Protein AF-0000000076515153 (afdb_homodimer)

Sequence (344 aa):
MYTDQCEAALNAQINVEYNVSYVYHAMYAYFDRDNVALKGLAKFFKESSMEERQHAEMMMEYQNKRGGRVQLQSMLMPFSEFDHSEKGDALYAMELALSLERLNNEKLLNLHSLANENNDVQFVDFLESEFLVGQVEDIKKISEYVAQLRRMGKGHGVWHFDQMLLNGGVAAMYTDQCEAALNAQINVEYNVSYVYHAMYAYFDRDNVALKGLAKFFKESSMEERQHAEMMMEYQNKRGGRVQLQSMLMPFSEFDHSEKGDALYAMELALSLERLNNEKLLNLHSLANENNDVQFVDFLESEFLVGQVEDIKKISEYVAQLRRMGKGHGVWHFDQMLLNGGVAA

Solvent-accessible surface area (backbone atoms only — not comparable to full-atom values): 17586 Å² total; per-residue (Å²): 118,69,52,71,67,54,46,52,49,50,33,50,50,32,42,50,29,41,46,51,15,52,39,24,43,34,49,14,53,43,26,51,16,68,91,61,59,32,57,12,53,14,51,50,24,43,52,49,13,53,50,27,39,48,52,20,50,54,48,46,53,51,38,16,73,52,67,47,78,71,57,67,62,59,39,75,54,50,73,55,76,52,80,35,92,87,65,28,39,68,45,46,49,40,47,52,49,42,52,50,48,52,52,50,48,52,51,50,50,51,50,40,49,53,25,53,76,67,69,33,64,67,59,35,49,48,44,49,73,71,41,52,58,58,48,55,53,50,48,50,53,40,49,50,51,39,53,49,38,65,71,47,41,69,65,67,38,46,54,53,52,23,51,36,44,56,73,60,48,76,80,122,118,69,51,71,65,55,45,52,50,50,32,53,49,32,45,50,28,41,47,51,15,51,40,24,42,33,49,14,55,43,26,50,16,67,89,62,58,33,57,12,53,14,50,50,24,42,52,50,13,52,50,28,40,50,52,21,50,53,48,46,53,50,37,15,74,51,66,49,78,72,56,66,61,59,38,75,54,50,72,57,76,53,80,35,92,88,64,27,38,67,44,46,49,41,46,51,50,41,51,50,47,52,52,50,48,52,51,51,50,51,49,38,50,54,26,54,77,66,68,33,63,67,57,33,50,48,44,47,72,71,40,52,58,57,48,54,54,50,48,49,52,42,48,49,49,39,54,50,39,65,70,48,41,68,64,68,37,46,53,53,52,23,51,38,45,57,72,58,50,76,81,123

Secondary structure (DSSP, 8-state):
---HHHHHHHHHHHHHHHHHHHHHHHHHHHHTSTTT--HHHHHHHHHHHHHHHHHHHHHHHHHHHTT-------BPPPP-----TTT-HHHHHHHHHHHHHHHHHHHHHHHHHHHHHTT-HHHHHHHIIIIIHHHHHHHHHHHHHHHHHHHH-STHHHHHHHHHHHTT----/---HHHHHHHHHHHHHHHHHHHHHHHHHHHHTSTTT--HHHHHHHHHHHHHHHHHHHHHHHHHHHTT-------BPPPP-----TTT-HHHHHHHHHHHHHHHHHHHHHHHHHHHHHTT-HHHHHHHIIIIIHHHHHHHHHHHHHHHHHHHH-STHHHHHHHHHHHTT----

Radius of gyration: 21.8 Å; Cα contacts (8 Å, |Δi|>4): 441; chains: 2; bounding box: 52×60×40 Å

Nearest PDB structures (foldseek):
  3a9q-assembly1_B  TM=9.943E-01  e=1.073E-19  Glycine max
  6j4j-assembly1_H  TM=9.956E-01  e=4.900E-19  Glycine max
  3a9q-assembly1_E  TM=9.923E-01  e=5.675E-19  Glycine max
  7xz4-assembly1_A  TM=9.934E-01  e=1.839E-18  Setaria italica
  3vnx-assembly1_A  TM=9.920E-01  e=9.265E-16  Ulva pertusa

InterPro domains:
  IPR001519 Ferritin [PTHR11431] (2-167)
  IPR008331 Ferritin/DPS domain [PF00210] (8-152)
  IPR009040 Ferritin-like diiron domain [PS50905] (1-153)
  IPR009078 Ferritin-like superfamily [SSF47240] (2-167)
  IPR012347 Ferritin-like [G3DSA:1.20.1260.10] (1-171)
  IPR014034 Ferritin, conserved site [PS00204] (120-140)

Structure (mmCIF, N/CA/C/O backbone):
data_AF-0000000076515153-model_v1
#
loop_
_entity.id
_entity.type
_entity.pdbx_description
1 polymer Ferritin
#
loop_
_atom_site.group_PDB
_atom_site.id
_atom_site.type_symbol
_atom_site.label_atom_id
_atom_site.label_alt_id
_atom_site.label_comp_id
_atom_site.label_asym_id
_atom_site.label_entity_id
_atom_site.label_seq_id
_atom_site.pdbx_PDB_ins_code
_atom_site.Cartn_x
_atom_site.Cartn_y
_atom_site.Cartn_z
_atom_site.occupancy
_atom_site.B_iso_or_equiv
_atom_site.auth_seq_id
_atom_site.auth_comp_id
_atom_site.auth_asym_id
_atom_site.auth_atom_id
_atom_site.pdbx_PDB_model_num
ATOM 1 N N . MET A 1 1 ? -12.891 20.641 15.664 1 64.69 1 MET A N 1
ATOM 2 C CA . MET A 1 1 ? -11.766 19.797 16.062 1 64.69 1 MET A CA 1
ATOM 3 C C . MET A 1 1 ? -12.234 18.422 16.5 1 64.69 1 MET A C 1
ATOM 5 O O . MET A 1 1 ? -13.391 18.25 16.875 1 64.69 1 MET A O 1
ATOM 9 N N . TYR A 1 2 ? -11.461 17.297 16 1 79.31 2 TYR A N 1
ATOM 10 C CA . TYR A 1 2 ? -11.781 15.938 16.438 1 79.31 2 TYR A CA 1
ATOM 11 C C . TYR A 1 2 ? -11.812 15.852 17.969 1 79.31 2 TYR A C 1
ATOM 13 O O . TYR A 1 2 ? -11.008 16.484 18.641 1 79.31 2 TYR A O 1
ATOM 21 N N . THR A 1 3 ? -12.93 15.289 18.469 1 87.62 3 THR A N 1
ATOM 22 C CA . THR A 1 3 ? -12.656 14.766 19.812 1 87.62 3 THR A CA 1
ATOM 23 C C . THR A 1 3 ? -11.531 13.727 19.766 1 87.62 3 THR A C 1
ATOM 25 O O . THR A 1 3 ? -11.289 13.117 18.719 1 87.62 3 THR A O 1
ATOM 28 N N . ASP A 1 4 ? -10.844 13.555 20.812 1 91.12 4 ASP A N 1
ATOM 29 C CA . ASP A 1 4 ? -9.766 12.57 20.891 1 91.12 4 ASP A CA 1
ATOM 30 C C . ASP A 1 4 ? -10.273 11.18 20.531 1 91.12 4 ASP A C 1
ATOM 32 O O . ASP A 1 4 ? -9.57 10.398 19.891 1 91.12 4 ASP A O 1
ATOM 36 N N . GLN A 1 5 ? -11.492 10.977 20.969 1 92.81 5 GLN A N 1
ATOM 37 C CA . GLN A 1 5 ? -12.086 9.664 20.719 1 92.81 5 GLN A CA 1
ATOM 38 C C . GLN A 1 5 ? -12.336 9.445 19.234 1 92.81 5 GLN A C 1
ATOM 40 O O . GLN A 1 5 ? -12.008 8.383 18.703 1 92.81 5 GLN A O 1
ATOM 45 N N . CYS A 1 6 ? -12.844 10.422 18.562 1 94.12 6 CYS A N 1
ATOM 46 C CA . CYS A 1 6 ? -13.141 10.32 17.141 1 94.12 6 CYS A CA 1
ATOM 47 C C . CYS A 1 6 ? -11.852 10.234 16.328 1 94.12 6 CYS A C 1
ATOM 49 O O . CYS A 1 6 ? -11.773 9.477 15.359 1 94.12 6 CYS A O 1
ATOM 51 N N . GLU A 1 7 ? -10.875 10.969 16.75 1 95 7 GLU A N 1
ATOM 52 C CA . GLU A 1 7 ? -9.602 10.938 16.047 1 95 7 GLU A CA 1
ATOM 53 C C . GLU A 1 7 ? -8.938 9.57 16.156 1 95 7 GLU A C 1
ATOM 55 O O . GLU A 1 7 ? -8.445 9.031 15.156 1 95 7 GLU A O 1
ATOM 60 N N . ALA A 1 8 ? -8.93 9.055 17.344 1 96.19 8 ALA A N 1
ATOM 61 C CA . ALA A 1 8 ? -8.344 7.738 17.562 1 96.19 8 ALA A CA 1
ATOM 62 C C . ALA A 1 8 ? -9.086 6.668 16.766 1 96.19 8 ALA A C 1
ATOM 64 O O . ALA A 1 8 ? -8.461 5.766 16.203 1 96.19 8 ALA A O 1
ATOM 65 N N . ALA A 1 9 ? -10.375 6.793 16.75 1 96.81 9 ALA A N 1
ATOM 66 C CA . ALA A 1 9 ? -11.195 5.824 16.016 1 96.81 9 ALA A CA 1
ATOM 67 C C . ALA A 1 9 ? -10.938 5.914 14.523 1 96.81 9 ALA A C 1
ATOM 69 O O . ALA A 1 9 ? -10.914 4.891 13.828 1 96.81 9 ALA A O 1
ATOM 70 N N . LEU A 1 10 ? -10.797 7.098 14.008 1 97.62 10 LEU A N 1
ATOM 71 C CA . LEU A 1 10 ? -10.492 7.27 12.594 1 97.62 10 LEU A CA 1
ATOM 72 C C . LEU A 1 10 ? -9.125 6.688 12.258 1 97.62 10 LEU A C 1
ATOM 74 O O . LEU A 1 10 ? -8.961 6.008 11.242 1 97.62 10 LEU A O 1
ATOM 78 N N . ASN A 1 11 ? -8.141 6.938 13.125 1 97.81 11 ASN A N 1
ATOM 79 C CA . ASN A 1 11 ? -6.828 6.34 12.922 1 97.81 11 ASN A CA 1
ATOM 80 C C . ASN A 1 11 ? -6.902 4.816 12.898 1 97.81 11 ASN A C 1
ATOM 82 O O . ASN A 1 11 ? -6.246 4.172 12.078 1 97.81 11 ASN A O 1
ATOM 86 N N . ALA A 1 12 ? -7.738 4.301 13.758 1 97.94 12 ALA A N 1
ATOM 87 C CA . ALA A 1 12 ? -7.926 2.854 13.773 1 97.94 12 ALA A CA 1
ATOM 88 C C . ALA A 1 12 ? -8.508 2.361 12.453 1 97.94 12 ALA A C 1
ATOM 90 O O . ALA A 1 12 ? -8.07 1.342 11.914 1 97.94 12 ALA A O 1
ATOM 91 N N . GLN A 1 13 ? -9.453 3.098 11.969 1 98.5 13 GLN A N 1
ATOM 92 C CA . GLN A 1 13 ? -10.086 2.709 10.711 1 98.5 13 GLN A CA 1
ATOM 93 C C . GLN A 1 13 ? -9.102 2.809 9.547 1 98.5 13 GLN A C 1
ATOM 95 O O . GLN A 1 13 ? -9.117 1.973 8.641 1 98.5 13 GLN A O 1
ATOM 100 N N . ILE A 1 14 ? -8.25 3.846 9.484 1 98.44 14 ILE A N 1
ATOM 101 C CA . ILE A 1 14 ? -7.207 3.984 8.477 1 98.44 14 ILE A CA 1
ATOM 102 C C . ILE A 1 14 ? -6.344 2.727 8.445 1 98.44 14 ILE A C 1
ATOM 104 O O . ILE A 1 14 ? -6.07 2.178 7.379 1 98.44 14 ILE A O 1
ATOM 108 N N . ASN A 1 15 ? -6.02 2.236 9.578 1 98.12 15 ASN A N 1
ATOM 109 C CA . ASN A 1 15 ? -5.148 1.071 9.68 1 98.12 15 ASN A CA 1
ATOM 110 C C . ASN A 1 15 ? -5.875 -0.209 9.273 1 98.12 15 ASN A C 1
ATOM 112 O O . ASN A 1 15 ? -5.27 -1.122 8.711 1 98.12 15 ASN A O 1
ATOM 116 N N . VAL A 1 16 ? -7.176 -0.273 9.516 1 97.88 16 VAL A N 1
ATOM 117 C CA . VAL A 1 16 ? -7.969 -1.406 9.047 1 97.88 16 VAL A CA 1
ATOM 118 C C . VAL A 1 16 ? -7.945 -1.462 7.523 1 97.88 16 VAL A C 1
ATOM 120 O O . VAL A 1 16 ? -7.684 -2.516 6.938 1 97.88 16 VAL A O 1
ATOM 123 N N . GLU A 1 17 ? -8.18 -0.326 6.887 1 98.19 17 GLU A N 1
ATOM 124 C CA . GLU A 1 17 ? -8.18 -0.268 5.43 1 98.19 17 GLU A CA 1
ATOM 125 C C . GLU A 1 17 ? -6.824 -0.676 4.855 1 98.19 17 GLU A C 1
ATOM 127 O O . GLU A 1 17 ? -6.762 -1.41 3.869 1 98.19 17 GLU A O 1
ATOM 132 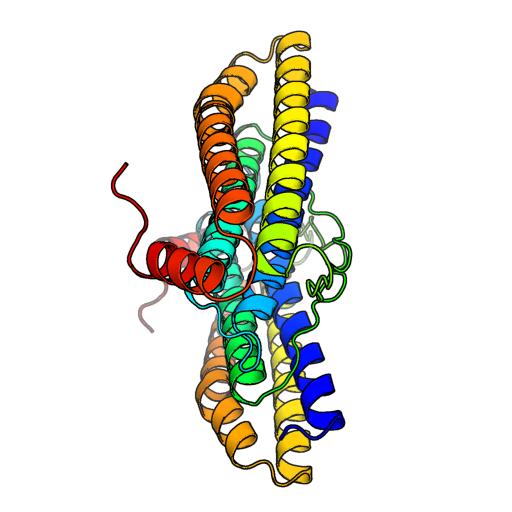N N . TYR A 1 18 ? -5.77 -0.226 5.473 1 98.06 18 TYR A N 1
ATOM 133 C CA . TYR A 1 18 ? -4.43 -0.558 5 1 98.06 18 TYR A CA 1
ATOM 134 C C . TYR A 1 18 ? -4.156 -2.049 5.148 1 98.06 18 TYR A C 1
ATOM 136 O O . TYR A 1 18 ? -3.562 -2.668 4.262 1 98.06 18 TYR A O 1
ATOM 144 N N . ASN A 1 19 ? -4.602 -2.545 6.219 1 97.5 19 ASN A N 1
ATOM 145 C CA . ASN A 1 19 ? -4.406 -3.973 6.449 1 97.5 19 ASN A CA 1
ATOM 146 C C . ASN A 1 19 ? -5.16 -4.812 5.422 1 97.5 19 ASN A C 1
ATOM 148 O O . ASN A 1 19 ? -4.625 -5.789 4.902 1 97.5 19 ASN A O 1
ATOM 152 N N . VAL A 1 20 ? -6.375 -4.41 5.195 1 97.69 20 VAL A N 1
ATOM 153 C CA . VAL A 1 20 ? -7.164 -5.133 4.207 1 97.69 20 VAL A CA 1
ATOM 154 C C . VAL A 1 20 ? -6.504 -5.023 2.834 1 97.69 20 VAL A C 1
ATOM 156 O O . VAL A 1 20 ? -6.43 -6.004 2.092 1 97.69 20 VAL A O 1
ATOM 159 N N . SER A 1 21 ? -5.988 -3.838 2.488 1 98.31 21 SER A N 1
ATOM 160 C CA . SER A 1 21 ? -5.242 -3.652 1.249 1 98.31 21 SER A CA 1
ATOM 161 C C . SER A 1 21 ? -4.07 -4.625 1.157 1 98.31 21 SER A C 1
ATOM 163 O O . SER A 1 21 ? -3.842 -5.234 0.109 1 98.31 21 SER A O 1
ATOM 165 N N . TYR A 1 22 ? -3.406 -4.777 2.215 1 98.31 22 TYR A N 1
ATOM 166 C CA . TYR A 1 22 ? -2.23 -5.641 2.295 1 98.31 22 TYR A CA 1
ATOM 167 C C . TYR A 1 22 ? -2.613 -7.102 2.113 1 98.31 22 TYR A C 1
ATOM 169 O O . TYR A 1 22 ? -1.972 -7.828 1.348 1 98.31 22 TYR A O 1
ATOM 177 N N . VAL A 1 23 ? -3.699 -7.523 2.723 1 98.19 23 VAL A N 1
ATOM 178 C CA . VAL A 1 23 ? -4.211 -8.883 2.615 1 98.19 23 VAL A CA 1
ATOM 179 C C . VAL A 1 23 ? -4.625 -9.172 1.174 1 98.19 23 VAL A C 1
ATOM 181 O O . VAL A 1 23 ? -4.309 -10.227 0.627 1 98.19 23 VAL A O 1
ATOM 184 N N . TYR A 1 24 ? -5.281 -8.227 0.56 1 98.5 24 TYR A N 1
ATOM 185 C CA . TYR A 1 24 ? -5.727 -8.406 -0.816 1 98.5 24 TYR A CA 1
ATOM 186 C C . TYR A 1 24 ? -4.539 -8.516 -1.765 1 98.5 24 TYR A C 1
ATOM 188 O O . TYR A 1 24 ? -4.598 -9.242 -2.76 1 98.5 24 TYR A O 1
ATOM 196 N N . HIS A 1 25 ? -3.457 -7.82 -1.426 1 98.62 25 HIS A N 1
ATOM 197 C CA . HIS A 1 25 ? -2.275 -7.922 -2.277 1 98.62 25 HIS A CA 1
ATOM 198 C C . HIS A 1 25 ? -1.626 -9.297 -2.158 1 98.62 25 HIS A C 1
ATOM 200 O O . HIS A 1 25 ? -1.095 -9.82 -3.137 1 98.62 25 HIS A O 1
ATOM 206 N N . ALA A 1 26 ? -1.752 -9.852 -0.983 1 98.38 26 ALA A N 1
ATOM 207 C CA . ALA A 1 26 ? -1.291 -11.227 -0.801 1 98.38 26 ALA A CA 1
ATOM 208 C C . ALA A 1 26 ? -2.139 -12.203 -1.613 1 98.38 26 ALA A C 1
ATOM 210 O O . ALA A 1 26 ? -1.609 -13.133 -2.23 1 98.38 26 ALA A O 1
ATOM 211 N N . MET A 1 27 ? -3.461 -12.008 -1.638 1 98.31 27 MET A N 1
ATOM 212 C CA . MET A 1 27 ? -4.355 -12.852 -2.422 1 98.31 27 MET A CA 1
ATOM 213 C C . MET A 1 27 ? -4.062 -12.719 -3.914 1 98.31 27 MET A C 1
ATOM 215 O O . MET A 1 27 ? -4.055 -13.719 -4.641 1 98.31 27 MET A O 1
ATOM 219 N N . TYR A 1 28 ? -3.822 -11.484 -4.328 1 98.62 28 TYR A N 1
ATOM 220 C CA . TYR A 1 28 ? -3.412 -11.258 -5.711 1 98.62 28 TYR A CA 1
ATOM 221 C C . TYR A 1 28 ? -2.193 -12.102 -6.066 1 98.62 28 TYR A C 1
ATOM 223 O O . TYR A 1 28 ? -2.193 -12.812 -7.074 1 98.62 28 TYR A O 1
ATOM 231 N N . ALA A 1 29 ? -1.171 -12.062 -5.207 1 98.38 29 ALA A N 1
ATOM 232 C CA . ALA A 1 29 ? 0.067 -12.797 -5.465 1 98.38 29 ALA A CA 1
ATOM 233 C C . ALA A 1 29 ? -0.191 -14.297 -5.555 1 98.38 29 ALA A C 1
ATOM 235 O O . ALA A 1 29 ? 0.384 -14.984 -6.406 1 98.38 29 ALA A O 1
ATOM 236 N N . TYR A 1 30 ? -1.074 -14.805 -4.773 1 98.25 30 TYR A N 1
ATOM 237 C CA . TYR A 1 30 ? -1.396 -16.234 -4.773 1 98.25 30 TYR A CA 1
ATOM 238 C C . TYR A 1 30 ? -2.033 -16.641 -6.094 1 98.25 30 TYR A C 1
ATOM 240 O O . TYR A 1 30 ? -1.591 -17.609 -6.727 1 98.25 30 TYR A O 1
ATOM 248 N N . PHE A 1 31 ? -3.033 -15.898 -6.531 1 98 31 PHE A N 1
ATOM 249 C CA . PHE A 1 31 ? -3.824 -16.312 -7.684 1 98 31 PHE A CA 1
ATOM 250 C C . PHE A 1 31 ? -3.061 -16.078 -8.977 1 98 31 PHE A C 1
ATOM 252 O O . PHE A 1 31 ? -3.393 -16.656 -10.016 1 98 31 PHE A O 1
ATOM 259 N N . ASP A 1 32 ? -2.062 -15.25 -8.898 1 97.75 32 ASP A N 1
ATOM 260 C CA . ASP A 1 32 ? -1.258 -14.953 -10.086 1 97.75 32 ASP A CA 1
ATOM 261 C C . ASP A 1 32 ? -0.162 -16 -10.273 1 97.75 32 ASP A C 1
ATOM 263 O O . ASP A 1 32 ? 0.559 -15.977 -11.273 1 97.75 32 ASP A O 1
ATOM 267 N N . ARG A 1 33 ? -0.044 -16.922 -9.391 1 96.12 33 ARG A N 1
ATOM 268 C CA . ARG A 1 33 ? 0.964 -17.969 -9.5 1 96.12 33 ARG A CA 1
ATOM 269 C C . ARG A 1 33 ? 0.784 -18.781 -10.781 1 96.12 33 ARG A C 1
ATOM 271 O O . ARG A 1 33 ? -0.335 -18.922 -11.281 1 96.12 33 ARG A O 1
ATOM 278 N N . ASP A 1 34 ? 1.909 -19.312 -11.156 1 92 34 ASP A N 1
ATOM 279 C CA . ASP A 1 34 ? 1.917 -20.109 -12.375 1 92 34 ASP A CA 1
ATOM 280 C C . ASP A 1 34 ? 1.107 -21.391 -12.195 1 92 34 ASP A C 1
ATOM 282 O O . ASP A 1 34 ? 0.428 -21.844 -13.125 1 92 34 ASP A O 1
ATOM 286 N N . ASN A 1 35 ? 1.071 -21.953 -10.992 1 92.69 35 ASN A N 1
ATOM 287 C CA . ASN A 1 35 ? 0.416 -23.25 -10.766 1 92.69 35 ASN A CA 1
ATOM 288 C C . ASN A 1 35 ? -1.038 -23.062 -10.336 1 92.69 35 ASN A C 1
ATOM 290 O O . ASN A 1 35 ? -1.775 -24.031 -10.195 1 92.69 35 ASN A O 1
ATOM 294 N N . VAL A 1 36 ? -1.443 -21.844 -10.008 1 93.88 36 VAL A N 1
ATOM 295 C CA . VAL A 1 36 ? -2.834 -21.516 -9.719 1 93.88 36 VAL A CA 1
ATOM 296 C C . VAL A 1 36 ? -3.496 -20.922 -10.961 1 93.88 36 VAL A C 1
ATOM 298 O O . VAL A 1 36 ? -4.547 -21.391 -11.398 1 93.88 36 VAL A O 1
ATOM 301 N N . ALA A 1 37 ? -2.945 -19.938 -11.539 1 94.12 37 ALA A N 1
ATOM 302 C CA . ALA A 1 37 ? -3.244 -19.391 -12.859 1 94.12 37 ALA A CA 1
ATOM 303 C C . ALA A 1 37 ? -4.715 -19 -12.969 1 94.12 37 ALA A C 1
ATOM 305 O O . ALA A 1 37 ? -5.387 -19.359 -13.938 1 94.12 37 ALA A O 1
ATOM 306 N N . LEU A 1 38 ? -5.234 -18.359 -11.961 1 95.62 38 LEU A N 1
ATOM 307 C CA . LEU A 1 38 ? -6.562 -17.75 -12.016 1 95.62 38 LEU A CA 1
ATOM 308 C C . LEU A 1 38 ? -6.469 -16.234 -12.117 1 95.62 38 LEU A C 1
ATOM 310 O O . LEU A 1 38 ? -6.68 -15.531 -11.133 1 95.62 38 LEU A O 1
ATOM 314 N N . LYS A 1 39 ? -6.246 -15.773 -13.359 1 96.75 39 LYS A N 1
ATOM 315 C CA . LYS A 1 39 ? -5.875 -14.391 -13.641 1 96.75 39 LYS A CA 1
ATOM 316 C C . LYS A 1 39 ? -7.039 -13.445 -13.352 1 96.75 39 LYS A C 1
ATOM 318 O O . LYS A 1 39 ? -6.828 -12.273 -13.023 1 96.75 39 LYS A O 1
ATOM 323 N N . GLY A 1 40 ? -8.242 -13.898 -13.531 1 97.44 40 GLY A N 1
ATOM 324 C CA . GLY A 1 40 ? -9.391 -13.086 -13.18 1 97.44 40 GLY A CA 1
ATOM 325 C C . GLY A 1 40 ? -9.461 -12.758 -11.703 1 97.44 40 GLY A C 1
ATOM 326 O O . GLY A 1 40 ? -9.711 -11.609 -11.32 1 97.44 40 GLY A O 1
ATOM 327 N N . LEU A 1 41 ? -9.258 -13.789 -10.898 1 97.88 41 LEU A N 1
ATOM 328 C CA . LEU A 1 41 ? -9.219 -13.578 -9.453 1 97.88 41 LEU A CA 1
ATOM 329 C C . LEU A 1 41 ? -8.031 -12.703 -9.062 1 97.88 41 LEU A C 1
ATOM 331 O O . LEU A 1 41 ? -8.156 -11.844 -8.188 1 97.88 41 LEU A O 1
ATOM 335 N N . ALA A 1 42 ? -6.875 -12.945 -9.68 1 98.19 42 ALA A N 1
ATOM 336 C CA . ALA A 1 42 ? -5.707 -12.102 -9.43 1 98.19 42 ALA A CA 1
ATOM 337 C C . ALA A 1 42 ? -6.02 -10.633 -9.719 1 98.19 42 ALA A C 1
ATOM 339 O O . ALA A 1 42 ? -5.734 -9.766 -8.891 1 98.19 42 ALA A O 1
ATOM 340 N N . LYS A 1 43 ? -6.602 -10.414 -10.82 1 98 43 LYS A 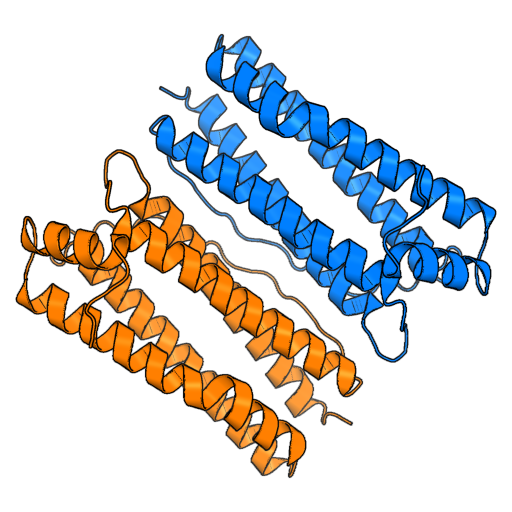N 1
ATOM 341 C CA . LYS A 1 43 ? -6.977 -9.055 -11.203 1 98 43 LYS A CA 1
ATOM 342 C C . LYS A 1 43 ? -7.941 -8.445 -10.195 1 98 43 LYS A C 1
ATOM 344 O O . LYS A 1 43 ? -7.773 -7.289 -9.789 1 98 43 LYS A O 1
ATOM 349 N N . PHE A 1 44 ? -8.945 -9.188 -9.812 1 97.88 44 PHE A N 1
ATOM 350 C CA . PHE A 1 44 ? -9.938 -8.727 -8.852 1 97.88 44 PHE A CA 1
ATOM 351 C C . PHE A 1 44 ? -9.281 -8.297 -7.551 1 97.88 44 PHE A C 1
ATOM 353 O O . PHE A 1 44 ? -9.562 -7.211 -7.039 1 97.88 44 PHE A O 1
ATOM 360 N N . PHE A 1 45 ? -8.391 -9.125 -7.027 1 98.44 45 PHE A N 1
ATOM 361 C CA . PHE A 1 45 ? -7.797 -8.836 -5.727 1 98.44 45 PHE A CA 1
ATOM 362 C C . PHE A 1 45 ? -6.762 -7.723 -5.84 1 98.44 45 PHE A C 1
ATOM 364 O O . PHE A 1 45 ? -6.586 -6.934 -4.906 1 98.44 45 PHE A O 1
ATOM 371 N N . LYS A 1 46 ? -6.078 -7.629 -6.953 1 98.44 46 LYS A N 1
ATOM 372 C CA . LYS A 1 46 ? -5.191 -6.492 -7.195 1 98.44 46 LYS A CA 1
ATOM 373 C C . LYS A 1 46 ? -5.961 -5.176 -7.148 1 98.44 46 LYS A C 1
ATOM 375 O O . LYS A 1 46 ? -5.559 -4.238 -6.461 1 98.44 46 LYS A O 1
ATOM 380 N N . GLU A 1 47 ? -7.078 -5.152 -7.844 1 97.94 47 GLU A N 1
ATOM 381 C CA . GLU A 1 47 ? -7.91 -3.957 -7.891 1 97.94 47 GLU A CA 1
ATOM 382 C C . GLU A 1 47 ? -8.523 -3.656 -6.523 1 97.94 47 GLU A C 1
ATOM 384 O O . GLU A 1 47 ? -8.617 -2.496 -6.121 1 97.94 47 GLU A O 1
ATOM 389 N N . SER A 1 48 ? -8.945 -4.703 -5.867 1 97.81 48 SER A N 1
ATOM 390 C CA . SER A 1 48 ? -9.5 -4.527 -4.531 1 97.81 48 SER A CA 1
ATOM 391 C C . SER A 1 48 ? -8.453 -3.969 -3.568 1 97.81 48 SER A C 1
ATOM 393 O O . SER A 1 48 ? -8.766 -3.123 -2.729 1 97.81 48 SER A O 1
ATOM 395 N N . SER A 1 49 ? -7.227 -4.465 -3.705 1 98.31 49 SER A N 1
ATOM 396 C CA . SER A 1 49 ? -6.125 -3.969 -2.881 1 98.31 49 SER A CA 1
ATOM 397 C C . SER A 1 49 ? -5.91 -2.475 -3.086 1 98.31 49 SER A C 1
ATOM 399 O O . SER A 1 49 ? -5.781 -1.721 -2.119 1 98.31 49 SER A O 1
ATOM 401 N N . MET A 1 50 ? -5.914 -2.057 -4.273 1 98.06 50 MET A N 1
ATOM 402 C CA . MET A 1 50 ? -5.734 -0.645 -4.602 1 98.06 50 MET A CA 1
ATOM 403 C C . MET A 1 50 ? -6.891 0.191 -4.062 1 98.06 50 MET A C 1
ATOM 405 O O . MET A 1 50 ? -6.68 1.288 -3.543 1 98.06 50 MET A O 1
ATOM 409 N N . GLU A 1 51 ? -8.07 -0.287 -4.1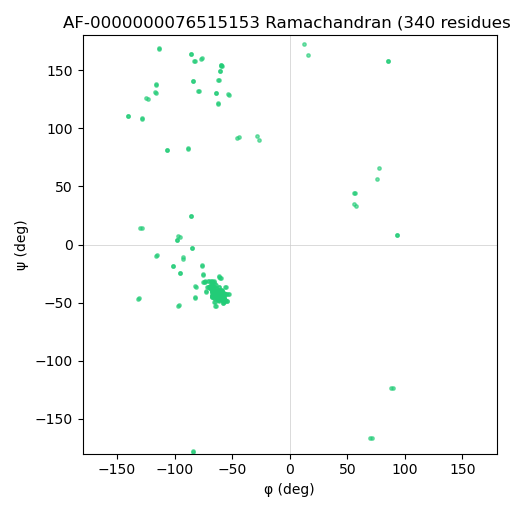72 1 97.44 51 GLU A N 1
ATOM 410 C CA . GLU A 1 51 ? -9.258 0.421 -3.689 1 97.44 51 GLU A CA 1
ATOM 411 C C . GLU A 1 51 ? -9.172 0.665 -2.186 1 97.44 51 GLU A C 1
ATOM 413 O O . GLU A 1 51 ? -9.438 1.774 -1.717 1 97.44 51 GLU A O 1
ATOM 418 N N . GLU A 1 52 ? -8.797 -0.384 -1.444 1 98.12 52 GLU A N 1
ATOM 419 C CA . GLU A 1 52 ? -8.719 -0.236 0.006 1 98.12 52 GLU A CA 1
ATOM 420 C C . GLU A 1 52 ? -7.609 0.736 0.4 1 98.12 52 GLU A C 1
ATOM 422 O O . GLU A 1 52 ? -7.738 1.471 1.382 1 98.12 52 GLU A O 1
ATOM 427 N N . ARG A 1 53 ? -6.516 0.72 -0.298 1 98.25 53 ARG A N 1
ATOM 428 C CA . ARG A 1 53 ? -5.469 1.702 -0.042 1 98.25 53 ARG A CA 1
ATOM 429 C C . ARG A 1 53 ? -5.977 3.119 -0.28 1 98.25 53 ARG A C 1
ATOM 431 O O . ARG A 1 53 ? -5.645 4.039 0.474 1 98.25 53 ARG A O 1
ATOM 438 N N . GLN A 1 54 ? -6.738 3.281 -1.326 1 97.94 54 GLN A N 1
ATOM 439 C CA . GLN A 1 54 ? -7.324 4.586 -1.611 1 97.94 54 GLN A CA 1
ATOM 440 C C . GLN A 1 54 ? -8.266 5.023 -0.492 1 97.94 54 GLN A C 1
ATOM 442 O O . GLN A 1 54 ? -8.328 6.207 -0.152 1 97.94 54 GLN A O 1
ATOM 447 N N . HIS A 1 55 ? -9.047 4.078 0.077 1 98.25 55 HIS A N 1
ATOM 448 C CA . HIS A 1 55 ? -9.898 4.395 1.22 1 98.25 55 HIS A CA 1
ATOM 449 C C . HIS A 1 55 ? -9.07 4.918 2.391 1 98.25 55 HIS A C 1
ATOM 451 O O . HIS A 1 55 ? -9.43 5.926 3.004 1 98.25 55 HIS A O 1
ATOM 457 N N . ALA A 1 56 ? -7.973 4.254 2.662 1 98.44 56 ALA A N 1
ATOM 458 C CA . ALA A 1 56 ? -7.074 4.699 3.725 1 98.44 56 ALA A CA 1
ATOM 459 C C . ALA A 1 56 ? -6.574 6.117 3.461 1 98.44 56 ALA A C 1
ATOM 461 O O . ALA A 1 56 ? -6.594 6.969 4.355 1 98.44 56 ALA A O 1
ATOM 462 N N . GLU A 1 57 ? -6.188 6.332 2.256 1 98.44 57 GLU A N 1
ATOM 463 C CA . GLU A 1 57 ? -5.633 7.629 1.882 1 98.44 57 GLU A CA 1
ATOM 464 C C . GLU A 1 57 ? -6.684 8.734 2.004 1 98.44 57 GLU A C 1
ATOM 466 O O . GLU A 1 57 ? -6.387 9.828 2.494 1 98.44 57 GLU A O 1
ATOM 471 N N . MET A 1 58 ? -7.883 8.453 1.572 1 98.12 58 MET A N 1
ATOM 472 C CA . MET A 1 58 ? -8.969 9.414 1.703 1 98.12 58 MET A CA 1
ATOM 473 C C . MET A 1 58 ? -9.203 9.773 3.166 1 98.12 58 MET A C 1
ATOM 475 O O . MET A 1 58 ? -9.438 10.945 3.494 1 98.12 58 MET A O 1
ATOM 479 N N . MET A 1 59 ? -9.133 8.828 4 1 98.31 59 MET A N 1
ATOM 480 C CA . MET A 1 59 ? -9.32 9.07 5.43 1 98.31 59 MET A CA 1
ATOM 481 C C . MET A 1 59 ? -8.156 9.867 6.008 1 98.31 59 MET A C 1
ATOM 483 O O . MET A 1 59 ? -8.359 10.719 6.875 1 98.31 59 MET A O 1
ATOM 487 N N . MET A 1 60 ? -6.961 9.586 5.492 1 98.12 60 MET A N 1
ATOM 488 C CA . MET A 1 60 ? -5.797 10.359 5.914 1 98.12 60 MET A CA 1
ATOM 489 C C . MET A 1 60 ? -5.965 11.836 5.562 1 98.12 60 MET A C 1
ATOM 491 O O . MET A 1 60 ? -5.719 12.711 6.395 1 98.12 60 MET A O 1
ATOM 495 N N . GLU A 1 61 ? -6.406 12.023 4.359 1 97.56 61 GLU A N 1
ATOM 496 C CA . GLU A 1 61 ? -6.609 13.391 3.896 1 97.56 61 GLU A CA 1
ATOM 497 C C . GLU A 1 61 ? -7.68 14.102 4.727 1 97.56 61 GLU A C 1
ATOM 499 O O . GLU A 1 61 ? -7.516 15.266 5.09 1 97.56 61 GLU A O 1
ATOM 504 N N . TYR A 1 62 ? -8.773 13.422 5.051 1 97.25 62 TYR A N 1
ATOM 505 C CA . TYR A 1 62 ? -9.852 13.992 5.848 1 97.25 62 TYR A CA 1
ATOM 506 C C . TYR A 1 62 ? -9.367 14.336 7.254 1 97.25 62 TYR A C 1
ATOM 508 O O . TYR A 1 62 ? -9.688 15.398 7.785 1 97.25 62 TYR A O 1
ATOM 516 N N . GLN A 1 63 ? -8.641 13.398 7.805 1 96.62 63 GLN A N 1
ATOM 517 C CA . GLN A 1 63 ? -8.094 13.609 9.141 1 96.62 63 GLN A CA 1
ATOM 518 C C . GLN A 1 63 ? -7.227 14.859 9.195 1 96.62 63 GLN A C 1
ATOM 520 O O . GLN A 1 63 ? -7.371 15.688 10.094 1 96.62 63 GLN A O 1
ATOM 525 N N . ASN A 1 64 ? -6.383 14.984 8.188 1 96.31 64 ASN A N 1
ATOM 526 C CA . ASN A 1 64 ? -5.508 16.156 8.117 1 96.31 64 ASN A CA 1
ATOM 527 C C . ASN A 1 64 ? -6.305 17.438 7.902 1 96.31 64 ASN A C 1
ATOM 529 O O . ASN A 1 64 ? -6.02 18.453 8.523 1 96.31 64 ASN A O 1
ATOM 533 N N . LYS A 1 65 ? -7.297 17.328 7.051 1 94.56 65 LYS A N 1
ATOM 534 C CA . LYS A 1 65 ? -8.148 18.484 6.758 1 94.56 65 LYS A CA 1
ATOM 535 C C . LYS A 1 65 ? -8.844 18.984 8.023 1 94.56 65 LYS A C 1
ATOM 537 O O . LYS A 1 65 ? -9.047 20.188 8.18 1 94.56 65 LYS A O 1
ATOM 542 N N . ARG A 1 66 ? -9.094 18.109 8.977 1 93.75 66 ARG A N 1
ATOM 543 C CA . ARG A 1 66 ? -9.836 18.469 10.188 1 93.75 66 ARG A CA 1
ATOM 544 C C . ARG A 1 66 ? -8.883 18.766 11.344 1 93.75 66 ARG A C 1
ATOM 546 O O . ARG A 1 66 ? -9.32 18.906 12.484 1 93.75 66 ARG A O 1
ATOM 553 N N . GLY A 1 67 ? -7.609 18.734 11.055 1 93.81 67 GLY A N 1
ATOM 554 C CA . GLY A 1 67 ? -6.633 19.156 12.047 1 93.81 67 GLY A CA 1
ATOM 555 C C . GLY A 1 67 ? -6.102 18.016 12.883 1 93.81 67 GLY A C 1
ATOM 556 O O . GLY A 1 67 ? -5.41 18.234 13.883 1 93.81 67 GLY A O 1
ATOM 557 N N . GLY A 1 68 ? -6.461 16.734 12.492 1 94.38 68 GLY A N 1
ATOM 558 C CA . GLY A 1 68 ? -5.957 15.578 13.203 1 94.38 68 GLY A CA 1
ATOM 559 C C . GLY A 1 68 ? -4.582 15.133 12.742 1 94.38 68 GLY A C 1
ATOM 560 O O . GLY A 1 68 ? -3.943 15.82 11.945 1 94.38 68 GLY A O 1
ATOM 561 N N . ARG A 1 69 ? -4.133 14.031 13.391 1 95.06 69 ARG A N 1
ATOM 562 C CA . ARG A 1 69 ? -2.828 13.461 13.078 1 95.06 69 ARG A CA 1
ATOM 563 C C . ARG A 1 69 ? -2.959 11.992 12.672 1 95.06 69 ARG A C 1
ATOM 565 O O . ARG A 1 69 ? -3.514 11.188 13.422 1 95.06 69 ARG A O 1
ATOM 572 N N . VAL A 1 70 ? -2.443 11.742 11.539 1 97.25 70 VAL A N 1
ATOM 573 C CA . VAL A 1 70 ? -2.471 10.367 11.047 1 97.25 70 VAL A CA 1
ATOM 574 C C . VAL A 1 70 ? -1.375 9.555 11.727 1 97.25 70 VAL A C 1
ATOM 576 O O . VAL A 1 70 ? -0.229 10 11.82 1 97.25 70 VAL A O 1
ATOM 579 N N . GLN A 1 71 ? -1.743 8.422 12.195 1 96.81 71 GLN A N 1
ATOM 580 C CA . GLN A 1 71 ? -0.805 7.469 12.789 1 96.81 71 GLN A CA 1
ATOM 581 C C . GLN A 1 71 ? -0.952 6.09 12.156 1 96.81 71 GLN A C 1
ATOM 583 O O . GLN A 1 71 ? -1.946 5.398 12.391 1 96.81 71 GLN A O 1
ATOM 588 N N . LEU A 1 72 ? 0.051 5.762 11.375 1 97.56 72 LEU A N 1
ATOM 589 C CA . LEU A 1 72 ? 0.068 4.418 10.805 1 97.56 72 LEU A CA 1
ATOM 590 C C . 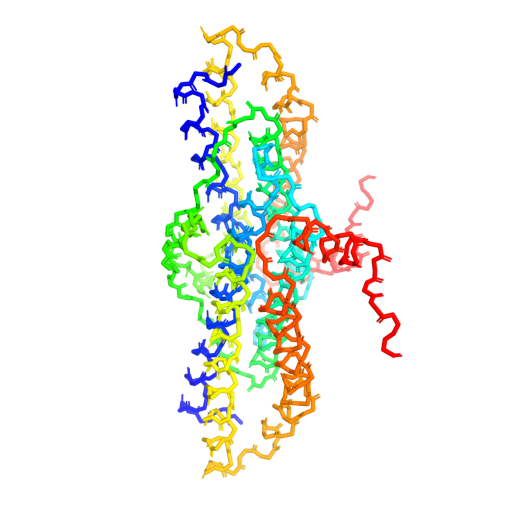LEU A 1 72 ? 0.678 3.42 11.781 1 97.56 72 LEU A C 1
ATOM 592 O O . LEU A 1 72 ? 1.659 3.729 12.461 1 97.56 72 LEU A O 1
ATOM 596 N N . GLN A 1 73 ? 0.09 2.229 11.836 1 97.5 73 GLN A N 1
ATOM 597 C CA . GLN A 1 73 ? 0.503 1.209 12.789 1 97.5 73 GLN A CA 1
ATOM 598 C C . GLN A 1 73 ? 1.114 0.003 12.086 1 97.5 73 GLN A C 1
ATOM 600 O O . GLN A 1 73 ? 1.064 -0.093 10.852 1 97.5 73 GLN A O 1
ATOM 605 N N . SER A 1 74 ? 1.711 -0.84 12.891 1 97.44 74 SER A N 1
ATOM 606 C CA . SER A 1 74 ? 2.295 -2.061 12.344 1 97.44 74 SER A CA 1
ATOM 607 C C . SER A 1 74 ? 1.233 -2.926 11.672 1 97.44 74 SER A C 1
ATOM 609 O O . SER A 1 74 ? 0.07 -2.918 12.078 1 97.44 74 SER A O 1
ATOM 611 N N . MET A 1 75 ? 1.654 -3.637 10.68 1 95.81 75 MET A N 1
ATOM 612 C CA . MET A 1 75 ? 0.794 -4.594 9.992 1 95.81 75 MET A CA 1
ATOM 613 C C . MET A 1 75 ? 1.324 -6.016 10.156 1 95.81 75 MET A C 1
ATOM 615 O O . MET A 1 75 ? 2.531 -6.25 10.062 1 95.81 75 MET A O 1
ATOM 619 N N . LEU A 1 76 ? 0.444 -6.879 10.391 1 93.81 76 LEU A N 1
ATOM 620 C CA . LEU A 1 76 ? 0.828 -8.273 10.586 1 93.81 76 LEU A CA 1
ATOM 621 C C . LEU A 1 76 ? 1.012 -8.977 9.242 1 93.81 76 LEU A C 1
ATOM 623 O O . LEU A 1 76 ? 0.422 -8.57 8.234 1 93.81 76 LEU A O 1
ATOM 627 N N . MET A 1 77 ? 1.728 -9.992 9.25 1 95.19 77 MET A N 1
ATOM 628 C CA . MET A 1 77 ? 1.935 -10.844 8.078 1 95.19 77 MET A CA 1
ATOM 629 C C . MET A 1 77 ? 0.622 -11.469 7.617 1 95.19 77 MET A C 1
ATOM 631 O O . MET A 1 77 ? -0.066 -12.125 8.398 1 95.19 77 MET A O 1
ATOM 635 N N . PRO A 1 78 ? 0.278 -11.188 6.375 1 95.31 78 PRO A N 1
ATOM 636 C CA . PRO A 1 78 ? -0.941 -11.828 5.879 1 95.31 78 PRO A CA 1
ATOM 637 C C . PRO A 1 78 ? -0.728 -13.297 5.52 1 95.31 78 PRO A C 1
ATOM 639 O O . PRO A 1 78 ? 0.408 -13.727 5.297 1 95.31 78 PRO A O 1
ATOM 642 N N . PHE A 1 79 ? -1.854 -13.992 5.484 1 92.5 79 PHE A N 1
ATOM 643 C CA . PHE A 1 79 ? -1.81 -15.344 4.938 1 92.5 79 PHE A CA 1
ATOM 644 C C . PHE A 1 79 ? -1.368 -15.328 3.479 1 92.5 79 PHE A C 1
ATOM 646 O O . PHE A 1 79 ? -1.728 -14.414 2.727 1 92.5 79 PHE A O 1
ATOM 653 N N . SER A 1 80 ? -0.537 -16.359 3.137 1 93 80 SER A N 1
ATOM 654 C CA . SER A 1 80 ? -0.042 -16.375 1.765 1 93 80 SER A CA 1
ATOM 655 C C . SER A 1 80 ? -0.54 -17.609 1.011 1 93 80 SER A C 1
ATOM 657 O O . SER A 1 80 ? -0.326 -17.719 -0.198 1 93 80 SER A O 1
ATOM 659 N N . GLU A 1 81 ? -1.11 -18.5 1.731 1 96 81 GLU A N 1
ATOM 660 C CA . GLU A 1 81 ? -1.61 -19.719 1.119 1 96 81 GLU A CA 1
ATOM 661 C C . GLU A 1 81 ? -3.127 -19.828 1.248 1 96 81 GLU A C 1
ATOM 663 O O . GLU A 1 81 ? -3.674 -19.672 2.342 1 96 81 GLU A O 1
ATOM 668 N N . PHE A 1 82 ? -3.756 -20.109 0.104 1 95.12 82 PHE A N 1
ATOM 669 C CA . PHE A 1 82 ? -5.215 -20.125 0.099 1 95.12 82 PHE A CA 1
ATOM 670 C C . PHE A 1 82 ? -5.746 -21.422 -0.503 1 95.12 82 PHE A C 1
ATOM 672 O O . PHE A 1 82 ? -6.926 -21.5 -0.85 1 95.12 82 PHE A O 1
ATOM 679 N N . ASP A 1 83 ? -4.879 -22.328 -0.616 1 93 83 ASP A N 1
ATOM 680 C CA . ASP A 1 83 ? -5.316 -23.656 -1.021 1 93 83 ASP A CA 1
ATOM 681 C C . ASP A 1 83 ? -6.238 -24.281 0.027 1 93 83 ASP A C 1
ATOM 683 O O . ASP A 1 83 ? -5.988 -24.156 1.229 1 93 83 ASP A O 1
ATOM 687 N N . HIS A 1 84 ? -7.352 -24.766 -0.456 1 92.62 84 HIS A N 1
ATOM 688 C CA . HIS A 1 84 ? -8.352 -25.375 0.412 1 92.62 84 HIS A CA 1
ATOM 689 C C . HIS A 1 84 ? -8.961 -26.609 -0.239 1 92.62 84 HIS A C 1
ATOM 691 O O . HIS A 1 84 ? -9.742 -26.5 -1.183 1 92.62 84 HIS A O 1
ATOM 697 N N . SER A 1 85 ? -8.656 -27.766 0.314 1 90.38 85 SER A N 1
ATOM 698 C CA . SER A 1 85 ? -8.984 -29.031 -0.318 1 90.38 85 SER A CA 1
ATOM 699 C C . SER A 1 85 ? -10.492 -29.203 -0.469 1 90.38 85 SER A C 1
ATOM 701 O O . SER A 1 85 ? -10.969 -29.672 -1.501 1 90.38 85 SER A O 1
ATOM 703 N N . GLU A 1 86 ? -11.289 -28.828 0.467 1 90.75 86 GLU A N 1
ATOM 704 C CA . GLU A 1 86 ? -12.734 -29.062 0.457 1 90.75 86 GLU A CA 1
ATOM 705 C C . GLU A 1 86 ? -13.453 -28 -0.38 1 90.75 86 GLU A C 1
ATOM 707 O O . GLU A 1 86 ? -14.203 -28.344 -1.3 1 90.75 86 GLU A O 1
ATOM 712 N N . LYS A 1 87 ? -13.117 -26.719 -0.229 1 90.69 87 LYS A N 1
ATOM 713 C CA . LYS A 1 87 ? -13.867 -25.625 -0.841 1 90.69 87 LYS A CA 1
ATOM 714 C C . LYS A 1 87 ? -13.242 -25.203 -2.17 1 90.69 87 LYS A C 1
ATOM 716 O O . LYS A 1 87 ? -13.93 -24.672 -3.045 1 90.69 87 LYS A O 1
ATOM 721 N N . GLY A 1 88 ? -11.969 -25.469 -2.311 1 93.44 88 GLY A N 1
ATOM 722 C CA . GLY A 1 88 ? -11.203 -24.859 -3.383 1 93.44 88 GLY A CA 1
ATOM 723 C C . GLY A 1 88 ? -10.664 -23.484 -3.029 1 93.44 88 GLY A C 1
ATOM 724 O O . GLY A 1 88 ? -11.203 -22.812 -2.15 1 93.44 88 GLY A O 1
ATOM 725 N N . ASP A 1 89 ? -9.633 -23.047 -3.701 1 94.88 89 ASP A N 1
ATOM 726 C CA . ASP A 1 89 ? -8.938 -21.797 -3.383 1 94.88 89 ASP A CA 1
ATOM 727 C C . ASP A 1 89 ? -9.828 -20.594 -3.656 1 94.88 89 ASP A C 1
ATOM 729 O O . ASP A 1 89 ? -9.867 -19.656 -2.861 1 94.88 89 ASP A O 1
ATOM 733 N N . ALA A 1 90 ? -10.57 -20.625 -4.777 1 96.19 90 ALA A N 1
ATOM 734 C CA . ALA A 1 90 ? -11.375 -19.469 -5.18 1 96.19 90 ALA A CA 1
ATOM 735 C C . ALA A 1 90 ? -12.469 -19.188 -4.16 1 96.19 90 ALA A C 1
ATOM 737 O O . ALA A 1 90 ? -12.602 -18.047 -3.691 1 96.19 90 ALA A O 1
ATOM 738 N N . LEU A 1 91 ? -13.242 -20.203 -3.855 1 96.5 91 LEU A N 1
ATOM 739 C CA . LEU A 1 91 ? -14.328 -20.016 -2.898 1 96.5 91 LEU A CA 1
ATOM 740 C C . LEU A 1 91 ? -13.781 -19.641 -1.523 1 96.5 91 LEU A C 1
ATOM 742 O O . LEU A 1 91 ? -14.312 -18.75 -0.866 1 96.5 91 LEU A O 1
ATOM 746 N N . TYR A 1 92 ? -12.758 -20.281 -1.079 1 97.06 92 TYR A N 1
ATOM 747 C CA . TYR A 1 92 ? -12.156 -19.984 0.214 1 97.06 92 TYR A CA 1
ATOM 748 C C . TYR A 1 92 ? -11.719 -18.516 0.287 1 97.06 92 TYR A C 1
ATOM 750 O O . TYR A 1 92 ? -12.031 -17.812 1.252 1 97.06 92 TYR A O 1
ATOM 758 N N . ALA A 1 93 ? -10.977 -18.062 -0.715 1 97.31 93 ALA A N 1
ATOM 759 C CA . ALA A 1 93 ? -10.477 -16.688 -0.761 1 97.31 93 ALA A CA 1
ATOM 760 C C . ALA A 1 93 ? -11.625 -15.688 -0.782 1 97.31 93 ALA A C 1
ATOM 762 O O . ALA A 1 93 ? -11.578 -14.664 -0.098 1 97.31 93 ALA A O 1
ATOM 763 N N . MET A 1 94 ? -12.656 -15.992 -1.554 1 97.56 94 MET A N 1
ATOM 764 C CA . MET A 1 94 ? -13.789 -15.07 -1.667 1 97.56 94 MET A CA 1
ATOM 765 C C . MET A 1 94 ? -14.578 -15.016 -0.363 1 97.56 94 MET A C 1
ATOM 767 O O . MET A 1 94 ? -15.086 -13.961 0.017 1 97.56 94 MET A O 1
ATOM 771 N N . GLU A 1 95 ? -14.672 -16.109 0.299 1 97.88 95 GLU A N 1
ATOM 772 C CA . GLU A 1 95 ? -15.328 -16.109 1.603 1 97.88 95 GLU A CA 1
ATOM 773 C C . GLU A 1 95 ? -14.531 -15.297 2.621 1 97.88 95 GLU A C 1
ATOM 775 O O . GLU A 1 95 ? -15.109 -14.602 3.457 1 97.88 95 GLU A O 1
ATOM 780 N N . LEU A 1 96 ? -13.25 -15.492 2.594 1 97.56 96 LEU A N 1
ATOM 781 C CA . LEU A 1 96 ? -12.398 -14.68 3.453 1 97.56 96 LEU A CA 1
ATOM 782 C C . LEU A 1 96 ? -12.586 -13.195 3.154 1 97.56 96 LEU A C 1
ATOM 784 O O . LEU A 1 96 ? -12.734 -12.383 4.074 1 97.56 96 LEU A O 1
ATOM 788 N N . ALA A 1 97 ? -12.594 -12.859 1.872 1 97.88 97 ALA A N 1
ATOM 789 C CA . ALA A 1 97 ? -12.82 -11.477 1.466 1 97.88 97 ALA A CA 1
ATOM 790 C C . ALA A 1 97 ? -14.156 -10.961 1.983 1 97.88 97 ALA A C 1
ATOM 792 O O . ALA A 1 97 ? -14.25 -9.836 2.486 1 97.88 97 ALA A O 1
ATOM 793 N N . LEU A 1 98 ? -15.156 -11.781 1.871 1 97.88 98 LEU A N 1
ATOM 794 C CA . LEU A 1 98 ? -16.484 -11.406 2.352 1 97.88 98 LEU A CA 1
ATOM 795 C C . LEU A 1 98 ? -16.469 -11.133 3.852 1 97.88 98 LEU A C 1
ATOM 797 O O . LEU A 1 98 ? -17.031 -10.148 4.316 1 97.88 98 LEU A O 1
ATOM 801 N N . SER A 1 99 ? -15.797 -12 4.566 1 98 99 SER A N 1
ATOM 802 C CA . SER A 1 99 ? -15.672 -11.82 6.012 1 98 99 SER A CA 1
ATOM 803 C C . SER A 1 99 ? -14.945 -10.523 6.348 1 98 99 SER A C 1
ATOM 805 O O . SER A 1 99 ? -15.359 -9.797 7.254 1 98 99 SER A O 1
ATOM 807 N N . LEU A 1 100 ? -13.867 -10.242 5.648 1 97.19 100 LEU A N 1
ATOM 808 C CA . LEU A 1 100 ? -13.102 -9.016 5.859 1 97.19 100 LEU A CA 1
ATOM 809 C C . LEU A 1 100 ? -13.953 -7.789 5.566 1 97.19 100 LEU A C 1
ATOM 811 O O . LEU A 1 100 ? -13.922 -6.809 6.316 1 97.19 100 LEU A O 1
ATOM 815 N N . GLU A 1 101 ? -14.68 -7.867 4.465 1 97.44 101 GLU A N 1
ATOM 816 C CA . GLU A 1 101 ? -15.539 -6.742 4.094 1 97.44 101 GLU A CA 1
ATOM 817 C C . GLU A 1 101 ? -16.625 -6.516 5.137 1 97.44 101 GLU A C 1
ATOM 819 O O . GLU A 1 101 ? -16.969 -5.375 5.445 1 97.44 101 GLU A O 1
ATOM 824 N N . ARG A 1 102 ? -17.219 -7.562 5.676 1 97.31 102 ARG A N 1
ATOM 825 C CA . ARG A 1 102 ? -18.25 -7.453 6.707 1 97.31 102 ARG A CA 1
ATOM 826 C C . ARG A 1 102 ? -17.672 -6.863 7.992 1 97.31 102 ARG A C 1
ATOM 828 O O . ARG A 1 102 ? -18.297 -6.008 8.625 1 97.31 102 ARG A O 1
ATOM 835 N N . LEU A 1 103 ? -16.531 -7.324 8.336 1 97 103 LEU A N 1
ATOM 836 C CA . LEU A 1 103 ? -15.852 -6.773 9.508 1 97 103 LEU A CA 1
ATOM 837 C C . LEU A 1 103 ? -15.539 -5.293 9.312 1 97 103 LEU A C 1
ATOM 839 O O . LEU A 1 103 ? -15.75 -4.484 10.219 1 97 103 LEU A O 1
ATOM 843 N N . ASN A 1 104 ? -15.008 -4.977 8.125 1 96.69 104 ASN A N 1
ATOM 844 C CA . ASN A 1 104 ? -14.734 -3.578 7.801 1 96.69 104 ASN A CA 1
ATOM 845 C C . ASN A 1 104 ? -16 -2.729 7.898 1 96.69 104 ASN A C 1
ATOM 847 O O . ASN A 1 104 ? -15.969 -1.628 8.453 1 96.69 104 ASN A O 1
ATOM 851 N N . ASN A 1 105 ? -17.094 -3.264 7.398 1 96.75 105 ASN A N 1
ATOM 852 C CA . ASN A 1 105 ? -18.375 -2.568 7.477 1 96.75 105 ASN A CA 1
ATOM 853 C C . ASN A 1 105 ? -18.812 -2.338 8.922 1 96.75 105 ASN A C 1
ATOM 855 O O . ASN A 1 105 ? -19.266 -1.251 9.273 1 96.75 105 ASN A O 1
ATOM 859 N N . GLU A 1 106 ? -18.672 -3.318 9.719 1 97.75 106 GLU A N 1
ATOM 860 C CA . GLU A 1 106 ? -19.016 -3.191 11.141 1 97.75 106 GLU A CA 1
ATOM 861 C C . GLU A 1 106 ? -18.188 -2.1 11.805 1 97.75 106 GLU A C 1
ATOM 863 O O . GLU A 1 106 ? -18.703 -1.298 12.578 1 97.75 106 GLU A O 1
ATOM 868 N N . LYS A 1 107 ? -16.969 -2.066 11.469 1 97.94 107 LYS A N 1
ATOM 869 C CA . LYS A 1 107 ? -16.078 -1.054 12.031 1 97.94 107 LYS A CA 1
ATOM 870 C C . LYS A 1 107 ? -16.469 0.344 11.562 1 97.94 107 LYS A C 1
ATOM 872 O O . LYS A 1 107 ? -16.438 1.297 12.344 1 97.94 107 LYS A O 1
ATOM 877 N N . LEU A 1 108 ? -16.828 0.462 10.305 1 98 108 LEU A N 1
ATOM 878 C CA . LEU A 1 108 ? -17.281 1.738 9.758 1 98 108 LEU A CA 1
ATOM 879 C C . LEU A 1 108 ? -18.562 2.199 10.438 1 98 108 LEU A C 1
ATOM 881 O O . LEU A 1 108 ? -18.719 3.385 10.727 1 98 108 LEU A O 1
ATOM 885 N N . LEU A 1 109 ? -19.453 1.242 10.664 1 97.75 109 LEU A N 1
ATOM 886 C CA . LEU A 1 109 ? -20.703 1.57 11.344 1 97.75 109 LEU A CA 1
ATOM 887 C C . LEU A 1 109 ? -20.438 2.014 12.781 1 97.75 109 LEU A C 1
ATOM 889 O O . LEU A 1 109 ? -21.078 2.945 13.273 1 97.75 109 LEU A O 1
ATOM 893 N N . ASN A 1 110 ? -19.516 1.341 13.43 1 97.94 110 ASN A N 1
ATOM 894 C CA . ASN A 1 110 ? -19.141 1.754 14.773 1 97.94 110 ASN A CA 1
ATOM 895 C C . ASN A 1 110 ? -18.531 3.152 14.773 1 97.94 110 ASN A C 1
ATOM 897 O O . ASN A 1 110 ? -18.797 3.951 15.672 1 97.94 110 ASN A O 1
ATOM 901 N N . LEU A 1 111 ? -17.734 3.408 13.805 1 97.62 111 LEU A N 1
ATOM 902 C CA . LEU A 1 111 ? -17.125 4.73 13.648 1 97.62 111 LEU A CA 1
ATOM 903 C C . LEU A 1 111 ? -18.203 5.789 13.43 1 97.62 111 LEU A C 1
ATOM 905 O O . LEU A 1 111 ? -18.141 6.879 14 1 97.62 111 LEU A O 1
ATOM 909 N N . HIS A 1 112 ? -19.141 5.453 12.633 1 97.56 112 HIS A N 1
ATOM 910 C CA . HIS A 1 112 ? -20.281 6.328 12.367 1 97.56 112 HIS A CA 1
ATOM 911 C C . HIS A 1 112 ? -21.078 6.609 13.641 1 97.56 112 HIS A C 1
ATOM 913 O O . HIS A 1 112 ? -21.422 7.754 13.922 1 97.56 112 HIS A O 1
ATOM 919 N N . SER A 1 113 ? -21.328 5.598 14.414 1 97.81 113 SER A N 1
ATOM 920 C CA . SER A 1 113 ? -22.047 5.734 15.68 1 97.81 113 SER A CA 1
ATOM 921 C C . SER A 1 113 ? -21.297 6.633 16.656 1 97.81 113 SER A C 1
ATOM 923 O O . SER A 1 113 ? -21.891 7.5 17.297 1 97.81 113 SER A O 1
ATOM 925 N N . LEU A 1 114 ? -20.031 6.391 16.734 1 97.38 114 LEU A N 1
ATOM 926 C CA . LEU A 1 114 ? -19.188 7.211 17.609 1 97.38 114 LEU A CA 1
ATOM 927 C C . LEU A 1 114 ? -19.25 8.68 17.203 1 97.38 114 LEU A C 1
ATOM 929 O O . LEU A 1 114 ? -19.359 9.562 18.047 1 97.38 114 LEU A O 1
ATOM 933 N N . ALA A 1 115 ? -19.172 8.953 15.891 1 96.75 115 ALA A N 1
ATOM 934 C CA . ALA A 1 115 ? -19.25 10.312 15.375 1 96.75 115 ALA A CA 1
ATOM 935 C C . ALA A 1 115 ? -20.594 10.953 15.727 1 96.75 115 ALA A C 1
ATOM 937 O O . ALA A 1 115 ? -20.641 12.117 16.125 1 96.75 115 ALA A O 1
ATOM 938 N N . ASN A 1 116 ? -21.641 10.148 15.578 1 96.69 116 ASN A N 1
ATOM 939 C CA . ASN A 1 116 ? -22.969 10.617 15.906 1 96.69 116 ASN A CA 1
ATOM 940 C C . ASN A 1 116 ? -23.109 10.93 17.391 1 96.69 116 ASN A C 1
ATOM 942 O O . ASN A 1 116 ? -23.672 11.961 17.781 1 96.69 116 ASN A O 1
ATOM 946 N N . GLU A 1 117 ? -22.609 10.086 18.234 1 96.62 117 GLU A N 1
ATOM 947 C CA . GLU A 1 117 ? -22.656 10.258 19.688 1 96.62 117 GLU A CA 1
ATOM 948 C C . GLU A 1 117 ? -21.922 11.516 20.125 1 96.62 117 GLU A C 1
ATOM 950 O O . GLU A 1 117 ? -22.266 12.133 21.125 1 96.62 117 GLU A O 1
ATOM 955 N N . ASN A 1 118 ? -20.938 11.906 19.344 1 95.69 118 ASN A N 1
ATOM 956 C CA . ASN A 1 118 ? -20.141 13.102 19.625 1 95.69 118 ASN A CA 1
ATOM 957 C C . ASN A 1 118 ? -20.656 14.32 18.875 1 95.69 118 ASN A C 1
ATOM 959 O O . ASN A 1 118 ? -20 15.359 18.828 1 95.69 118 ASN A O 1
ATOM 963 N N . ASN A 1 119 ? -21.781 14.211 18.203 1 94.62 119 ASN A N 1
ATOM 964 C CA . ASN A 1 119 ? -22.438 15.273 17.453 1 94.62 119 ASN A CA 1
ATOM 965 C C . ASN A 1 119 ? -21.516 15.852 16.391 1 94.62 119 ASN A C 1
ATOM 967 O O . ASN A 1 119 ? -21.484 17.062 16.172 1 94.62 119 ASN A O 1
ATOM 971 N N . ASP A 1 120 ? -20.672 14.992 15.836 1 95.06 120 ASP A N 1
ATOM 972 C CA . ASP A 1 120 ? -19.797 15.398 14.75 1 95.06 120 ASP A CA 1
ATOM 973 C C . ASP A 1 120 ? -20.469 15.227 13.391 1 95.06 120 ASP A C 1
ATOM 975 O O . ASP A 1 120 ? -20.188 14.258 12.672 1 95.06 120 ASP A O 1
ATOM 979 N N . VAL A 1 121 ? -21.281 16.141 12.961 1 95.12 121 VAL A N 1
ATOM 980 C CA . VAL A 1 121 ? -22.172 16.047 11.805 1 95.12 121 VAL A CA 1
ATOM 981 C C . VAL A 1 121 ? -21.344 15.953 10.523 1 95.12 121 VAL A C 1
ATOM 983 O O . VAL A 1 121 ? -21.734 15.273 9.578 1 95.12 121 VAL A O 1
ATOM 986 N N . GLN A 1 122 ? -20.281 16.641 10.523 1 94.88 122 GLN A N 1
ATOM 987 C CA . GLN A 1 122 ? -19.422 16.609 9.344 1 94.88 122 GLN A CA 1
ATOM 988 C C . GLN A 1 122 ? -18.781 15.227 9.148 1 94.88 122 GLN A C 1
ATOM 990 O O . GLN A 1 122 ? -18.719 14.727 8.031 1 94.88 122 GLN A O 1
ATOM 995 N N . PHE A 1 123 ? -18.312 14.695 10.234 1 96.69 123 PHE A N 1
ATOM 996 C CA . PHE A 1 123 ? -17.719 13.367 10.188 1 96.69 123 PHE A CA 1
ATOM 997 C C . PHE A 1 123 ? -18.766 12.32 9.781 1 96.69 123 PHE A C 1
ATOM 999 O O . PHE A 1 123 ? -18.484 11.445 8.969 1 96.69 123 PHE A O 1
ATOM 1006 N N . VAL A 1 124 ? -19.969 12.398 10.281 1 97.12 124 VAL A N 1
ATOM 1007 C CA . VAL A 1 124 ? -21.062 11.508 9.922 1 97.12 124 VAL A CA 1
ATOM 1008 C C . VAL A 1 124 ? -21.328 11.586 8.422 1 97.12 124 VAL A C 1
ATOM 1010 O O . VAL A 1 124 ? -21.438 10.562 7.75 1 97.12 124 VAL A O 1
ATOM 1013 N N . ASP A 1 125 ? -21.375 12.758 7.918 1 96.94 125 ASP A N 1
ATOM 1014 C CA . ASP A 1 125 ? -21.641 12.984 6.5 1 96.94 125 ASP A CA 1
ATOM 1015 C C . ASP A 1 125 ? -20.531 12.383 5.637 1 96.94 125 ASP A C 1
ATOM 1017 O O . ASP A 1 125 ? -20.797 11.75 4.617 1 96.94 125 ASP A O 1
ATOM 1021 N N . PHE A 1 126 ? -19.312 12.555 6.082 1 97.62 126 PHE A N 1
ATOM 1022 C CA . PHE A 1 126 ? -18.156 12.016 5.371 1 97.62 126 PHE A CA 1
ATOM 1023 C C . PHE A 1 126 ? -18.234 10.492 5.281 1 97.62 126 PHE A C 1
ATOM 1025 O O . PHE A 1 126 ? -18.062 9.922 4.203 1 97.62 126 PHE A O 1
ATOM 1032 N N . LEU A 1 127 ? -18.516 9.844 6.348 1 97.88 127 LEU A N 1
ATOM 1033 C CA . LEU A 1 127 ? -18.578 8.391 6.395 1 97.88 127 LEU A CA 1
ATOM 1034 C C . LEU A 1 127 ? -19.719 7.871 5.531 1 97.88 127 LEU A C 1
ATOM 1036 O O . LEU A 1 127 ? -19.562 6.887 4.805 1 97.88 127 LEU A O 1
ATOM 1040 N N . GLU A 1 128 ? -20.859 8.508 5.586 1 96.88 128 GLU A N 1
ATOM 1041 C CA . GLU A 1 128 ? -22.031 8.086 4.82 1 96.88 128 GLU A CA 1
ATOM 1042 C C . GLU A 1 128 ? -21.797 8.25 3.32 1 96.88 128 GLU A C 1
ATOM 1044 O O . GLU A 1 128 ? -22.062 7.332 2.541 1 96.88 128 GLU A O 1
ATOM 1049 N N . SER A 1 129 ? -21.203 9.344 2.924 1 96.19 129 SER A N 1
ATOM 1050 C CA . SER A 1 129 ? -21.094 9.703 1.514 1 96.19 129 SER A CA 1
ATOM 1051 C C . SER A 1 129 ? -19.938 8.984 0.846 1 96.19 129 SER A C 1
ATOM 1053 O O . SER A 1 129 ? -20.047 8.523 -0.291 1 96.19 129 SER A O 1
ATOM 1055 N N . GLU A 1 130 ? -18.891 8.828 1.575 1 96.25 130 GLU A N 1
ATOM 1056 C CA . GLU A 1 130 ? -17.672 8.367 0.917 1 96.25 130 GLU A CA 1
ATOM 1057 C C . GLU A 1 130 ? -17.453 6.875 1.165 1 96.25 130 GLU A C 1
ATOM 1059 O O . GLU A 1 130 ? -16.75 6.215 0.399 1 96.25 130 GLU A O 1
ATOM 1064 N N . PHE A 1 131 ? -18.109 6.305 2.186 1 97.06 131 PHE A N 1
ATOM 1065 C CA . PHE A 1 131 ? -17.672 4.957 2.539 1 97.06 131 PHE A CA 1
ATOM 1066 C C . PHE A 1 131 ? -18.875 4.023 2.678 1 97.06 131 PHE A C 1
ATOM 1068 O O . PHE A 1 131 ? -18.906 2.953 2.07 1 97.06 131 PHE A O 1
ATOM 1075 N N . LEU A 1 132 ? -19.938 4.383 3.367 1 96 132 LEU A N 1
ATOM 1076 C CA . LEU A 1 132 ? -20.984 3.447 3.758 1 96 132 LEU A CA 1
ATOM 1077 C C . LEU A 1 132 ? -21.812 3.01 2.547 1 96 132 LEU A C 1
ATOM 1079 O O . LEU A 1 132 ? -22.141 1.832 2.416 1 96 132 LEU A O 1
ATOM 1083 N N . VAL A 1 133 ? -22.047 3.879 1.636 1 92.31 133 VAL A N 1
ATOM 1084 C CA . VAL A 1 133 ? -22.812 3.527 0.445 1 92.31 133 VAL A CA 1
ATOM 1085 C C . VAL A 1 133 ? -22.016 2.551 -0.415 1 92.31 133 VAL A C 1
ATOM 1087 O O . VAL A 1 133 ? -22.531 1.513 -0.832 1 92.31 133 VAL A O 1
ATOM 1090 N N . GLY A 1 134 ? -20.781 2.826 -0.611 1 93 134 GLY A N 1
ATOM 1091 C CA . GLY A 1 134 ? -19.922 1.966 -1.403 1 93 134 GLY A CA 1
ATOM 1092 C C . GLY A 1 134 ? -19.672 0.617 -0.756 1 93 134 GLY A C 1
ATOM 1093 O O . GLY A 1 134 ? -19.578 -0.401 -1.445 1 93 134 GLY A O 1
ATOM 1094 N N . GLN A 1 135 ? -19.641 0.66 0.536 1 94.69 135 GLN A N 1
ATOM 1095 C CA . GLN A 1 135 ? -19.344 -0.567 1.269 1 94.69 135 GLN A CA 1
ATOM 1096 C C . GLN A 1 135 ? -20.469 -1.593 1.094 1 94.69 135 GLN A C 1
ATOM 1098 O O . GLN A 1 135 ? -20.203 -2.789 0.958 1 94.69 135 GLN A O 1
ATOM 1103 N N . VAL A 1 136 ? -21.719 -1.165 1.049 1 93.31 136 VAL A N 1
ATOM 1104 C CA . VAL A 1 136 ? -22.859 -2.061 0.884 1 93.31 136 VAL A CA 1
ATOM 1105 C C . VAL A 1 136 ? -22.812 -2.697 -0.503 1 93.31 136 VAL A C 1
ATOM 1107 O O . VAL A 1 136 ? -23.078 -3.895 -0.65 1 93.31 136 VAL A O 1
ATOM 1110 N N . GLU A 1 137 ? -22.469 -1.947 -1.474 1 94 137 GLU A N 1
ATOM 1111 C CA . GLU A 1 137 ? -22.359 -2.455 -2.838 1 94 137 GLU A CA 1
ATOM 1112 C C . GLU A 1 137 ? -21.234 -3.475 -2.961 1 94 137 GLU A C 1
ATOM 1114 O O . GLU A 1 137 ? -21.375 -4.488 -3.65 1 94 137 GLU A O 1
ATOM 1119 N N . ASP A 1 138 ? -20.156 -3.166 -2.318 1 94.62 138 ASP A N 1
ATOM 1120 C CA . ASP A 1 138 ? -19.016 -4.078 -2.35 1 94.62 138 ASP A CA 1
ATOM 1121 C C . ASP A 1 138 ? -19.359 -5.414 -1.694 1 94.62 138 ASP A C 1
ATOM 1123 O O . ASP A 1 138 ? -19.016 -6.473 -2.223 1 94.62 138 ASP A O 1
ATOM 1127 N N . ILE A 1 139 ? -20.016 -5.375 -0.566 1 96.56 139 ILE A N 1
ATOM 1128 C CA . ILE A 1 139 ? -20.391 -6.594 0.145 1 96.56 139 ILE A CA 1
ATOM 1129 C C . ILE A 1 139 ? -21.359 -7.41 -0.711 1 96.56 139 ILE A C 1
ATOM 1131 O O . ILE A 1 139 ? -21.234 -8.633 -0.808 1 96.56 139 ILE A O 1
ATOM 1135 N N . LYS A 1 140 ? -22.297 -6.754 -1.352 1 96.31 140 LYS A N 1
ATOM 1136 C CA . LYS A 1 140 ? -23.234 -7.453 -2.232 1 96.31 140 LYS A CA 1
ATOM 1137 C C . LYS A 1 140 ? -22.5 -8.156 -3.365 1 96.31 140 LYS A C 1
ATOM 1139 O O . LYS A 1 140 ? -22.766 -9.328 -3.656 1 96.31 140 LYS A O 1
ATOM 1144 N N . LYS A 1 141 ? -21.609 -7.426 -3.953 1 95.62 141 LYS A N 1
ATOM 1145 C CA . LYS A 1 141 ? -20.844 -7.965 -5.07 1 95.62 141 LYS A CA 1
ATOM 1146 C C . LYS A 1 141 ? -20.094 -9.227 -4.656 1 95.62 141 LYS A C 1
ATOM 1148 O O . LYS A 1 141 ? -20.188 -10.258 -5.32 1 95.62 141 LYS A O 1
ATOM 1153 N N . ILE A 1 142 ? -19.406 -9.164 -3.561 1 97.25 142 ILE A N 1
ATOM 1154 C CA . ILE A 1 142 ? -18.594 -10.297 -3.119 1 97.25 142 ILE A CA 1
ATOM 1155 C C . ILE A 1 142 ? -19.516 -11.438 -2.678 1 97.25 142 ILE A C 1
ATOM 1157 O O . ILE A 1 142 ? -19.203 -12.609 -2.889 1 97.25 142 ILE A O 1
ATOM 1161 N N . SER A 1 143 ? -20.641 -11.07 -2.037 1 97.31 143 SER A N 1
ATOM 1162 C CA . SER A 1 143 ? -21.625 -12.078 -1.658 1 97.31 143 SER A CA 1
ATOM 1163 C C . SER A 1 143 ? -22.125 -12.836 -2.877 1 97.31 143 SER A C 1
ATOM 1165 O O . SER A 1 143 ? -22.297 -14.062 -2.828 1 97.31 143 SER A O 1
ATOM 1167 N N . GLU A 1 144 ? -22.375 -12.156 -3.928 1 96.31 144 GLU A N 1
ATOM 1168 C CA . GLU A 1 144 ? -22.828 -12.789 -5.168 1 96.31 144 GLU A CA 1
ATOM 1169 C C . GLU A 1 144 ? -21.734 -13.688 -5.742 1 96.31 144 GLU A C 1
ATOM 1171 O O . GLU A 1 144 ?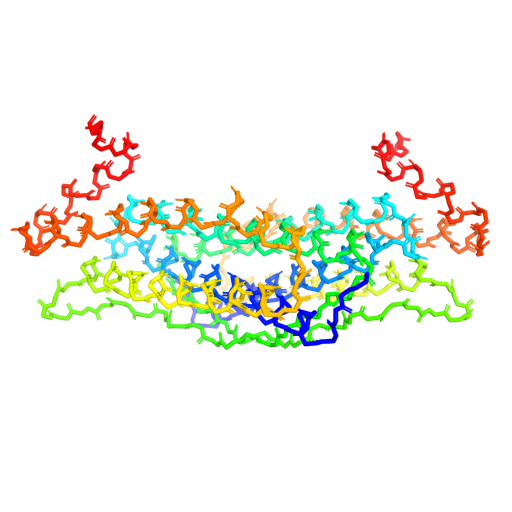 -22.031 -14.773 -6.254 1 96.31 144 GLU A O 1
ATOM 1176 N N . TYR A 1 145 ? -20.516 -13.281 -5.703 1 95.75 145 TYR A N 1
ATOM 1177 C CA . TYR A 1 145 ? -19.406 -14.102 -6.172 1 95.75 145 TYR A CA 1
ATOM 1178 C C . TYR A 1 145 ? -19.312 -15.398 -5.371 1 95.75 145 TYR A C 1
ATOM 1180 O O . TYR A 1 145 ? -19.125 -16.469 -5.941 1 95.75 145 TYR A O 1
ATOM 1188 N N . VAL A 1 146 ? -19.484 -15.266 -4.055 1 96.75 146 VAL A N 1
ATOM 1189 C CA . VAL A 1 146 ? -19.453 -16.438 -3.188 1 96.75 146 VAL A CA 1
ATOM 1190 C C . VAL A 1 146 ? -20.594 -17.391 -3.568 1 96.75 146 VAL A C 1
ATOM 1192 O O . VAL A 1 146 ? -20.375 -18.594 -3.701 1 96.75 146 VAL A O 1
ATOM 1195 N N . ALA A 1 147 ? -21.766 -16.844 -3.76 1 95.75 147 ALA A N 1
ATOM 1196 C CA . ALA A 1 147 ? -22.922 -17.672 -4.137 1 95.75 147 ALA A CA 1
ATOM 1197 C C . ALA A 1 147 ? -22.672 -18.375 -5.469 1 95.75 147 ALA A C 1
ATOM 1199 O O . ALA A 1 147 ? -22.984 -19.562 -5.617 1 95.75 147 ALA A O 1
ATOM 1200 N N . GLN A 1 148 ? -22.141 -17.641 -6.402 1 93.62 148 GLN A N 1
ATOM 1201 C CA . GLN A 1 148 ? -21.844 -18.203 -7.715 1 93.62 148 GLN A CA 1
ATOM 1202 C C . GLN A 1 148 ? -20.812 -19.312 -7.621 1 93.62 148 GLN A C 1
ATOM 1204 O O . GLN A 1 148 ? -20.984 -20.391 -8.203 1 93.62 148 GLN A O 1
ATOM 1209 N N . LEU A 1 149 ? -19.797 -19.141 -6.863 1 95.19 149 LEU A N 1
ATOM 1210 C CA . LEU A 1 149 ? -18.734 -20.125 -6.723 1 95.19 149 LEU A CA 1
ATOM 1211 C C . LEU A 1 149 ? -19.25 -21.375 -6.008 1 95.19 149 LEU A C 1
ATOM 1213 O O . LEU A 1 149 ? -18.859 -22.484 -6.344 1 95.19 149 LEU A O 1
ATOM 1217 N N . ARG A 1 150 ? -20.156 -21.141 -5.027 1 93.56 150 ARG A N 1
ATOM 1218 C CA . ARG A 1 150 ? -20.766 -22.281 -4.336 1 93.56 150 ARG A CA 1
ATOM 1219 C C . ARG A 1 150 ? -21.594 -23.109 -5.297 1 93.56 150 ARG A C 1
ATOM 1221 O O . ARG A 1 150 ? -21.578 -24.344 -5.23 1 93.56 150 ARG A O 1
ATOM 1228 N N . ARG A 1 151 ? -22.234 -22.438 -6.168 1 90 151 ARG A N 1
ATOM 1229 C CA . ARG A 1 151 ? -23.109 -23.109 -7.133 1 90 151 ARG A CA 1
ATOM 1230 C C . ARG A 1 151 ? -22.297 -23.844 -8.18 1 90 151 ARG A C 1
ATOM 1232 O O . ARG A 1 151 ? -22.625 -24.969 -8.562 1 90 151 ARG A O 1
ATOM 1239 N N . MET A 1 152 ? -21.234 -23.25 -8.633 1 87.75 152 MET A N 1
ATOM 1240 C CA . MET A 1 152 ? -20.422 -23.781 -9.734 1 87.75 152 MET A CA 1
ATOM 1241 C C . MET A 1 152 ? -19.562 -24.953 -9.258 1 87.75 152 MET A C 1
ATOM 1243 O O . MET A 1 152 ? -19.25 -25.859 -10.039 1 87.75 152 MET A O 1
ATOM 1247 N N . GLY A 1 153 ? -19.25 -24.984 -7.977 1 81.5 153 GLY A N 1
ATOM 1248 C CA . GLY A 1 153 ? -18.375 -26.031 -7.461 1 81.5 153 GLY A CA 1
ATOM 1249 C C . GLY A 1 153 ? -16.938 -25.859 -7.91 1 81.5 153 GLY A C 1
ATOM 1250 O O . GLY A 1 153 ? -16.547 -24.797 -8.398 1 81.5 153 GLY A O 1
ATOM 1251 N N . LYS A 1 154 ? -16.125 -26.953 -7.699 1 81.38 154 LYS A N 1
ATOM 1252 C CA . LYS A 1 154 ? -14.711 -26.906 -8.031 1 81.38 154 LYS A CA 1
ATOM 1253 C C . LYS A 1 154 ? -14.477 -27.25 -9.5 1 81.38 154 LYS A C 1
ATOM 1255 O O . LYS A 1 154 ? -15.406 -27.625 -10.211 1 81.38 154 LYS A O 1
ATOM 1260 N N . GLY A 1 155 ? -13.32 -26.953 -10.023 1 83.81 155 GLY A N 1
ATOM 1261 C CA . GLY A 1 155 ? -12.961 -27.375 -11.367 1 83.81 155 GLY A CA 1
ATOM 1262 C C . GLY A 1 155 ? -13.391 -26.391 -12.43 1 83.81 155 GLY A C 1
ATOM 1263 O O . GLY A 1 155 ? -13.102 -25.188 -12.328 1 83.81 155 GLY A O 1
ATOM 1264 N N . HIS A 1 156 ? -14.133 -26.828 -13.352 1 85.25 156 HIS A N 1
ATOM 1265 C CA . HIS A 1 156 ? -14.461 -26.047 -14.539 1 85.25 156 HIS A CA 1
ATOM 1266 C C . HIS A 1 156 ? -15.266 -24.812 -14.172 1 85.25 156 HIS A C 1
ATOM 1268 O O . HIS A 1 156 ? -15.102 -23.75 -14.797 1 85.25 156 HIS A O 1
ATOM 1274 N N . GLY A 1 157 ? -16.078 -24.891 -13.219 1 87 157 GLY A N 1
ATOM 1275 C CA . GLY A 1 157 ? -16.859 -23.75 -12.773 1 87 157 GLY A CA 1
ATOM 1276 C C . GLY A 1 157 ? -16 -22.578 -12.312 1 87 157 GLY A C 1
ATOM 1277 O O . GLY A 1 157 ? -16.297 -21.422 -12.625 1 87 157 GLY A O 1
ATOM 1278 N N . VAL A 1 158 ? -14.977 -22.875 -11.656 1 90.75 158 VAL A N 1
ATOM 1279 C CA . VAL A 1 158 ? -14.07 -21.844 -11.156 1 90.75 158 VAL A CA 1
ATOM 1280 C C . VAL A 1 158 ? -13.367 -21.156 -12.328 1 90.75 158 VAL A C 1
ATOM 1282 O O . VAL A 1 158 ? -13.164 -19.938 -12.32 1 90.75 158 VAL A O 1
ATOM 1285 N N . TRP A 1 159 ? -13.008 -21.953 -13.289 1 90.44 159 TRP A N 1
ATOM 1286 C CA . TRP A 1 159 ? -12.367 -21.391 -14.469 1 90.44 159 TRP A CA 1
ATOM 1287 C C . TRP A 1 159 ? -13.289 -20.406 -15.172 1 90.44 159 TRP A C 1
ATOM 1289 O O . TRP A 1 159 ? -12.859 -19.328 -15.57 1 90.44 159 TRP A O 1
ATOM 1299 N N . HIS A 1 160 ? -14.531 -20.812 -15.336 1 90.81 160 HIS A N 1
ATOM 1300 C CA . HIS A 1 160 ? -15.5 -19.922 -15.969 1 90.81 160 HIS A CA 1
ATOM 1301 C C . HIS A 1 160 ? -15.68 -18.641 -15.172 1 90.81 160 HIS A C 1
ATOM 1303 O O . HIS A 1 160 ? -15.727 -17.547 -15.75 1 90.81 160 HIS A O 1
ATOM 1309 N N . PHE A 1 161 ? -15.812 -18.828 -13.93 1 93.56 161 PHE A N 1
ATOM 1310 C CA . PHE A 1 161 ? -15.914 -17.672 -13.039 1 93.56 161 PHE A CA 1
ATOM 1311 C C . PHE A 1 161 ? -14.711 -16.766 -13.195 1 93.56 161 PHE A C 1
ATOM 1313 O O . PHE A 1 161 ? -14.859 -15.539 -13.273 1 93.56 161 PHE A O 1
ATOM 1320 N N . ASP A 1 162 ? -13.586 -17.312 -13.297 1 95.19 162 ASP A N 1
ATOM 1321 C CA . ASP A 1 162 ? -12.336 -16.578 -13.461 1 95.19 162 ASP A CA 1
ATOM 1322 C C . ASP A 1 162 ? -12.32 -15.789 -14.773 1 95.19 162 ASP A C 1
ATOM 1324 O O . ASP A 1 162 ? -11.883 -14.641 -14.805 1 95.19 162 ASP A O 1
ATOM 1328 N N . GLN A 1 163 ? -12.82 -16.359 -15.805 1 93.38 163 GLN A N 1
ATOM 1329 C CA . GLN A 1 163 ? -12.891 -15.703 -17.109 1 93.38 163 GLN A CA 1
ATOM 1330 C C . GLN A 1 163 ? -13.844 -14.516 -17.062 1 93.38 163 GLN A C 1
ATOM 1332 O O . GLN A 1 163 ? -13.586 -13.477 -17.672 1 93.38 163 GLN A O 1
ATOM 1337 N N . MET A 1 164 ? -14.859 -14.727 -16.312 1 91.19 164 MET A N 1
ATOM 1338 C CA . MET A 1 164 ? -15.82 -13.641 -16.141 1 91.19 164 MET A CA 1
ATOM 1339 C C . MET A 1 164 ? -15.172 -12.438 -15.461 1 91.19 164 MET A C 1
ATOM 1341 O O . MET A 1 164 ? -15.344 -11.297 -15.898 1 91.19 164 MET A O 1
ATOM 1345 N N . LEU A 1 165 ? -14.422 -12.703 -14.453 1 93.31 165 LEU A N 1
ATOM 1346 C CA . LEU A 1 165 ? -13.734 -11.641 -13.734 1 93.31 165 LEU A CA 1
ATOM 1347 C C . LEU A 1 165 ? -12.711 -10.953 -14.633 1 93.31 165 LEU A C 1
ATOM 1349 O O . LEU A 1 165 ? -12.539 -9.734 -14.562 1 93.31 165 LEU A O 1
ATOM 1353 N N . LEU A 1 166 ? -11.93 -11.727 -15.422 1 92.44 166 LEU A N 1
ATOM 1354 C CA . LEU A 1 166 ? -10.852 -11.211 -16.266 1 92.44 166 LEU A CA 1
ATOM 1355 C C . LEU A 1 166 ? -11.406 -10.289 -17.344 1 92.44 166 LEU A C 1
ATOM 1357 O O . LEU A 1 166 ? -10.797 -9.258 -17.656 1 92.44 166 LEU A O 1
ATOM 1361 N N . ASN A 1 167 ? -12.414 -10.609 -18.016 1 87.19 167 ASN A N 1
ATOM 1362 C CA . ASN A 1 167 ? -12.992 -9.883 -19.141 1 87.19 167 ASN A CA 1
ATOM 1363 C C . ASN A 1 167 ? -13.961 -8.805 -18.672 1 87.19 167 ASN A C 1
ATOM 1365 O O . ASN A 1 167 ? -14.656 -8.188 -19.484 1 87.19 167 ASN A O 1
ATOM 1369 N N . GLY A 1 168 ? -13.727 -8.383 -17.453 1 74.81 168 GLY A N 1
ATOM 1370 C CA . GLY A 1 168 ? -14.523 -7.273 -16.953 1 74.81 168 GLY A CA 1
ATOM 1371 C C . GLY A 1 168 ? -15.938 -7.676 -16.578 1 74.81 168 GLY A C 1
ATOM 1372 O O . GLY A 1 168 ? -16.812 -7.742 -17.453 1 74.81 168 GLY A O 1
ATOM 1373 N N . GLY A 1 169 ? -16.281 -8.555 -15.773 1 51.5 169 GLY A N 1
ATOM 1374 C CA . GLY A 1 169 ? -17.422 -9.266 -15.203 1 51.5 169 GLY A CA 1
ATOM 1375 C C . GLY A 1 169 ? -18.703 -9.016 -15.961 1 51.5 169 GLY A C 1
ATOM 1376 O O . GLY A 1 169 ? -18.766 -8.164 -16.844 1 51.5 169 GLY A O 1
ATOM 1377 N N . VAL A 1 170 ? -19.844 -9.922 -15.445 1 43 170 VAL A N 1
ATOM 1378 C CA . VAL A 1 170 ? -21.25 -10.062 -15.766 1 43 170 VAL A CA 1
ATOM 1379 C C . VAL A 1 170 ? -21.906 -8.688 -15.859 1 43 170 VAL A C 1
ATOM 1381 O O . VAL A 1 170 ? -21.781 -7.871 -14.938 1 43 170 VAL A O 1
ATOM 1384 N N . ALA A 1 171 ? -21.922 -8.102 -17.125 1 35.22 171 ALA A N 1
ATOM 1385 C CA . ALA A 1 171 ? -23.031 -7.16 -17.156 1 35.22 171 ALA A CA 1
ATOM 1386 C C . ALA A 1 171 ? -24.141 -7.59 -16.203 1 35.22 171 ALA A C 1
ATOM 1388 O O . ALA A 1 171 ? -24.688 -8.688 -16.328 1 35.22 171 ALA A O 1
ATOM 1389 N N . ALA A 1 172 ? -24.203 -7.184 -15.055 1 25.86 172 ALA A N 1
ATOM 1390 C CA . ALA A 1 172 ? -25.484 -7.301 -14.383 1 25.86 172 ALA A CA 1
ATOM 1391 C C . ALA A 1 172 ? -26.625 -6.781 -15.258 1 25.86 172 ALA A C 1
ATOM 1393 O O . ALA A 1 172 ? -26.422 -5.875 -16.078 1 25.86 172 ALA A O 1
ATOM 1394 N N . MET B 1 1 ? 14.312 -22.422 -12.516 1 64.81 1 MET B N 1
ATOM 1395 C CA . MET B 1 1 ? 13.75 -22.375 -11.164 1 64.81 1 MET B CA 1
ATOM 1396 C C . MET B 1 1 ? 14.672 -21.609 -10.219 1 64.81 1 MET B C 1
ATOM 1398 O O . MET B 1 1 ? 15.867 -21.484 -10.477 1 64.81 1 MET B O 1
ATOM 1402 N N . TYR B 1 2 ? 14.023 -20.688 -9.312 1 79.75 2 TYR B N 1
ATOM 1403 C CA . TYR B 1 2 ? 14.82 -19.984 -8.312 1 79.75 2 TYR B CA 1
ATOM 1404 C C . TYR B 1 2 ? 15.633 -20.969 -7.469 1 79.75 2 TYR B C 1
ATOM 1406 O O . TYR B 1 2 ? 15.156 -22.062 -7.148 1 79.75 2 TYR B O 1
ATOM 1414 N N . THR B 1 3 ? 16.938 -20.672 -7.359 1 87.75 3 THR B N 1
ATOM 1415 C CA . THR B 1 3 ? 17.484 -21.281 -6.16 1 87.75 3 THR B CA 1
ATOM 1416 C C . THR B 1 3 ? 16.766 -20.781 -4.914 1 87.75 3 THR B C 1
ATOM 1418 O O . THR B 1 3 ? 16.172 -19.703 -4.922 1 87.75 3 THR B O 1
ATOM 1421 N N . ASP B 1 4 ? 16.75 -21.547 -3.875 1 91.19 4 ASP B N 1
ATOM 1422 C CA . ASP B 1 4 ? 16.094 -21.156 -2.629 1 91.19 4 ASP B CA 1
ATOM 1423 C C . ASP B 1 4 ? 16.656 -19.828 -2.113 1 91.19 4 ASP B C 1
ATOM 1425 O O . ASP B 1 4 ? 15.922 -19.016 -1.567 1 91.19 4 ASP B O 1
ATOM 1429 N N . GLN B 1 5 ? 17.922 -19.719 -2.34 1 92.88 5 GLN B N 1
ATOM 1430 C CA . GLN B 1 5 ? 18.594 -18.516 -1.864 1 92.88 5 GLN B CA 1
ATOM 1431 C C . GLN B 1 5 ? 18.125 -17.281 -2.627 1 92.88 5 GLN B C 1
ATOM 1433 O O . GLN B 1 5 ? 17.812 -16.266 -2.023 1 92.88 5 GLN B O 1
ATOM 1438 N N . CYS B 1 6 ? 18.016 -17.391 -3.92 1 94.19 6 CYS B N 1
ATOM 1439 C CA . CYS B 1 6 ? 17.578 -16.281 -4.746 1 94.19 6 CYS B CA 1
ATOM 1440 C C . CYS B 1 6 ? 16.109 -15.945 -4.484 1 94.19 6 CYS B C 1
ATOM 1442 O O . CYS B 1 6 ? 15.734 -14.773 -4.438 1 94.19 6 CYS B O 1
ATOM 1444 N N . GLU B 1 7 ? 15.336 -16.953 -4.285 1 95 7 GLU B N 1
ATOM 1445 C CA . GLU B 1 7 ? 13.922 -16.734 -4.012 1 95 7 GLU B CA 1
ATOM 1446 C C . GLU B 1 7 ? 13.719 -16.016 -2.682 1 95 7 GLU B C 1
ATOM 1448 O O . GLU B 1 7 ? 12.93 -15.062 -2.594 1 95 7 GLU B O 1
ATOM 1453 N N . ALA B 1 8 ? 14.406 -16.484 -1.694 1 96.19 8 ALA B N 1
ATOM 1454 C CA . ALA B 1 8 ? 14.32 -15.852 -0.378 1 96.19 8 ALA B CA 1
ATOM 1455 C C . ALA B 1 8 ? 14.781 -14.398 -0.43 1 96.19 8 ALA B C 1
ATOM 1457 O O . ALA B 1 8 ? 14.18 -13.523 0.199 1 96.19 8 ALA B O 1
ATOM 1458 N N . ALA B 1 9 ? 15.836 -14.195 -1.154 1 96.81 9 ALA B N 1
ATOM 1459 C CA . ALA B 1 9 ? 16.375 -12.844 -1.276 1 96.81 9 ALA B CA 1
ATOM 1460 C C . ALA B 1 9 ? 15.398 -11.922 -2.01 1 96.81 9 ALA B C 1
ATOM 1462 O O . ALA B 1 9 ? 15.266 -10.75 -1.66 1 96.81 9 ALA B O 1
ATOM 1463 N N . LEU B 1 10 ? 14.766 -12.43 -3.027 1 97.62 10 LEU B N 1
ATOM 1464 C CA . LEU B 1 10 ? 13.773 -11.633 -3.746 1 97.62 10 LEU B CA 1
ATOM 1465 C C . LEU B 1 10 ? 12.586 -11.305 -2.846 1 97.62 10 LEU B C 1
ATOM 1467 O O . LEU B 1 10 ? 12.102 -10.172 -2.84 1 97.62 10 LEU B O 1
ATOM 1471 N N . ASN B 1 11 ? 12.141 -12.281 -2.074 1 97.81 11 ASN B N 1
ATOM 1472 C CA . ASN B 1 11 ? 11.07 -12.023 -1.119 1 97.81 11 ASN B CA 1
ATOM 1473 C C . ASN B 1 11 ? 11.461 -10.938 -0.119 1 97.81 11 ASN B C 1
ATOM 1475 O O . ASN B 1 11 ? 10.648 -10.078 0.216 1 97.81 11 ASN B O 1
ATOM 1479 N N . ALA B 1 12 ? 12.695 -10.984 0.288 1 97.94 12 ALA B N 1
ATOM 1480 C CA . ALA B 1 12 ? 13.188 -9.953 1.199 1 97.94 12 ALA B CA 1
ATOM 1481 C C . ALA B 1 12 ? 13.133 -8.578 0.546 1 97.94 12 ALA B C 1
ATOM 1483 O O . ALA B 1 12 ? 12.727 -7.598 1.179 1 97.94 12 ALA B O 1
ATOM 1484 N N . GLN B 1 13 ? 13.516 -8.547 -0.699 1 98.5 13 GLN B N 1
ATOM 1485 C CA . GLN B 1 13 ? 13.516 -7.277 -1.413 1 98.5 13 GLN B CA 1
ATOM 1486 C C . GLN B 1 13 ? 12.094 -6.766 -1.615 1 98.5 13 GLN B C 1
ATOM 1488 O O . GLN B 1 13 ? 11.844 -5.559 -1.528 1 98.5 13 GLN B O 1
ATOM 1493 N N . ILE B 1 14 ? 11.117 -7.629 -1.934 1 98.44 14 ILE B N 1
ATOM 1494 C CA . ILE B 1 14 ? 9.711 -7.262 -2.053 1 98.44 14 ILE B CA 1
ATOM 1495 C C . ILE B 1 14 ? 9.25 -6.562 -0.774 1 98.44 14 ILE B C 1
ATOM 1497 O O . ILE B 1 14 ? 8.609 -5.508 -0.829 1 98.44 14 ILE B O 1
ATOM 1501 N N . ASN B 1 15 ? 9.648 -7.07 0.313 1 98.12 15 ASN B N 1
ATOM 1502 C CA . ASN B 1 15 ? 9.219 -6.527 1.597 1 98.12 15 ASN B CA 1
ATOM 1503 C C . ASN B 1 15 ? 9.914 -5.203 1.904 1 98.12 15 ASN B C 1
ATOM 1505 O O . ASN B 1 15 ? 9.328 -4.32 2.531 1 98.12 15 ASN B O 1
ATOM 1509 N N . VAL B 1 16 ? 11.141 -5.031 1.449 1 97.81 16 VAL B N 1
ATOM 1510 C CA . VAL B 1 16 ? 11.836 -3.754 1.592 1 97.81 16 VAL B CA 1
ATOM 1511 C C . VAL B 1 16 ? 11.07 -2.67 0.831 1 97.81 16 VAL B C 1
ATOM 1513 O O . VAL B 1 16 ? 10.789 -1.6 1.377 1 97.81 16 VAL B O 1
ATOM 1516 N N . GLU B 1 17 ? 10.703 -2.975 -0.407 1 98.19 17 GLU B N 1
ATOM 1517 C CA . GLU B 1 17 ? 9.977 -2.01 -1.227 1 98.19 17 GLU B CA 1
ATOM 1518 C C . GLU B 1 17 ? 8.641 -1.633 -0.583 1 98.19 17 GLU B C 1
ATOM 1520 O O . GLU B 1 17 ? 8.258 -0.46 -0.572 1 98.19 17 GLU B O 1
ATOM 1525 N N . TYR B 1 18 ? 7.961 -2.602 -0.05 1 98.06 18 TYR B N 1
ATOM 1526 C CA . TYR B 1 18 ? 6.672 -2.348 0.585 1 98.06 18 TYR B CA 1
ATOM 1527 C C . TYR B 1 18 ? 6.84 -1.485 1.83 1 98.06 18 TYR B C 1
ATOM 1529 O O . TYR B 1 18 ? 6.039 -0.579 2.078 1 98.06 18 TYR B O 1
ATOM 1537 N N . ASN B 1 19 ? 7.848 -1.775 2.529 1 97.5 19 ASN B N 1
ATOM 1538 C CA . ASN B 1 19 ? 8.109 -0.994 3.732 1 97.5 19 ASN B CA 1
ATOM 1539 C C . ASN B 1 19 ? 8.43 0.46 3.396 1 97.5 19 ASN B C 1
ATOM 1541 O O . ASN B 1 19 ? 7.938 1.376 4.059 1 97.5 19 ASN B O 1
ATOM 1545 N N . VAL B 1 20 ? 9.25 0.608 2.396 1 97.69 20 VAL B N 1
ATOM 1546 C CA . VAL B 1 20 ? 9.594 1.965 1.98 1 97.69 20 VAL B CA 1
ATOM 1547 C C . VAL B 1 20 ? 8.336 2.689 1.501 1 97.69 20 VAL B C 1
ATOM 1549 O O . VAL B 1 20 ? 8.125 3.861 1.82 1 97.69 20 VAL B O 1
ATOM 1552 N N . SER B 1 21 ? 7.465 1.985 0.764 1 98.31 21 SER B N 1
ATOM 1553 C CA . SER B 1 21 ? 6.184 2.545 0.344 1 98.31 21 SER B CA 1
ATOM 1554 C C . SER B 1 21 ? 5.367 3.02 1.542 1 98.31 21 SER B C 1
ATOM 1556 O O . SER B 1 21 ? 4.793 4.109 1.515 1 98.31 21 SER B O 1
ATOM 1558 N N . TYR B 1 22 ? 5.375 2.252 2.525 1 98.31 22 TYR B N 1
ATOM 1559 C CA . TYR B 1 22 ? 4.613 2.531 3.74 1 98.31 22 TYR B CA 1
ATOM 1560 C C . TYR B 1 22 ? 5.172 3.75 4.465 1 98.31 22 TYR B C 1
ATOM 1562 O O . TYR B 1 22 ? 4.418 4.637 4.875 1 98.31 22 TYR B O 1
ATOM 1570 N N . VAL B 1 23 ? 6.477 3.865 4.543 1 98.12 23 VAL B N 1
ATOM 1571 C CA . VAL B 1 23 ? 7.16 4.992 5.176 1 98.12 23 VAL B CA 1
ATOM 1572 C C . VAL B 1 23 ? 6.859 6.273 4.402 1 98.12 23 VAL B C 1
ATOM 1574 O O . VAL B 1 23 ? 6.555 7.309 5 1 98.12 23 VAL B O 1
ATOM 1577 N N . TYR B 1 24 ? 6.895 6.188 3.098 1 98.56 24 TYR B N 1
ATOM 1578 C CA . TYR B 1 24 ? 6.637 7.363 2.275 1 98.56 24 TYR B CA 1
ATOM 1579 C C . TYR B 1 24 ? 5.191 7.828 2.432 1 98.56 24 TYR B C 1
ATOM 1581 O O . TYR B 1 24 ? 4.91 9.031 2.375 1 98.56 24 TYR B O 1
ATOM 1589 N N . HIS B 1 25 ? 4.297 6.875 2.684 1 98.56 25 HIS B N 1
ATOM 1590 C CA . HIS B 1 25 ? 2.906 7.266 2.881 1 98.56 25 HIS B CA 1
ATOM 1591 C C . HIS B 1 25 ? 2.721 7.988 4.215 1 98.56 25 HIS B C 1
ATOM 1593 O O . HIS B 1 25 ? 1.908 8.906 4.32 1 98.56 25 HIS B O 1
ATOM 1599 N N . ALA B 1 26 ? 3.527 7.598 5.152 1 98.38 26 ALA B N 1
ATOM 1600 C CA . ALA B 1 26 ? 3.533 8.312 6.422 1 98.38 26 ALA B CA 1
ATOM 1601 C C . ALA B 1 26 ? 4.062 9.734 6.246 1 98.38 26 ALA B C 1
ATOM 1603 O O . ALA B 1 26 ? 3.518 10.68 6.82 1 98.38 26 ALA B O 1
ATOM 1604 N N . MET B 1 27 ? 5.117 9.906 5.445 1 98.31 27 MET B N 1
ATOM 1605 C CA . MET B 1 27 ? 5.672 11.227 5.168 1 98.31 27 MET B CA 1
ATOM 1606 C C . MET B 1 27 ? 4.664 12.102 4.43 1 98.31 27 MET B C 1
ATOM 1608 O O . MET B 1 27 ? 4.52 13.289 4.734 1 98.31 27 MET B O 1
ATOM 1612 N N . TYR B 1 28 ? 3.977 11.484 3.48 1 98.62 28 TYR B N 1
ATOM 1613 C CA . TYR B 1 28 ? 2.898 12.18 2.789 1 98.62 28 TYR B CA 1
ATOM 1614 C C . TYR B 1 28 ? 1.885 12.734 3.781 1 98.62 28 TYR B C 1
ATOM 1616 O O . TYR B 1 28 ? 1.544 13.922 3.732 1 98.62 28 TYR B O 1
ATOM 1624 N N . ALA B 1 29 ? 1.445 11.891 4.715 1 98.38 29 ALA B N 1
ATOM 1625 C CA . ALA B 1 29 ? 0.441 12.297 5.691 1 98.38 29 ALA B CA 1
ATOM 1626 C C . ALA B 1 29 ? 0.947 13.453 6.551 1 98.38 29 ALA B C 1
ATOM 1628 O O . ALA B 1 29 ? 0.198 14.391 6.852 1 98.38 29 ALA B O 1
ATOM 1629 N N . TYR B 1 30 ? 2.186 13.461 6.887 1 98.25 30 TYR B N 1
ATOM 1630 C CA . TYR B 1 30 ? 2.775 14.516 7.707 1 98.25 30 TYR B CA 1
ATOM 1631 C C . TYR B 1 30 ? 2.752 15.852 6.977 1 98.25 30 TYR B C 1
ATOM 1633 O O . TYR B 1 30 ? 2.279 16.859 7.52 1 98.25 30 TYR B O 1
ATOM 1641 N N . PHE B 1 31 ? 3.215 15.859 5.734 1 98 31 PHE B N 1
ATOM 1642 C CA . PHE B 1 31 ? 3.406 17.125 5.02 1 98 31 PHE B CA 1
ATOM 1643 C C . PHE B 1 31 ? 2.07 17.688 4.547 1 98 31 PHE B C 1
ATOM 1645 O O . PHE B 1 31 ? 1.968 18.875 4.23 1 98 31 PHE B O 1
ATOM 1652 N N . ASP B 1 32 ? 1.081 16.828 4.52 1 97.69 32 ASP B N 1
ATOM 1653 C CA . ASP B 1 32 ? -0.245 17.266 4.094 1 97.69 32 ASP B CA 1
ATOM 1654 C C . ASP B 1 32 ? -1.028 17.875 5.254 1 97.69 32 ASP B C 1
ATOM 1656 O O . ASP B 1 32 ? -2.135 18.375 5.066 1 97.69 32 ASP B O 1
ATOM 1660 N N . ARG B 1 33 ? -0.493 17.875 6.414 1 96.12 33 ARG B N 1
ATOM 1661 C CA . ARG B 1 33 ? -1.162 18.438 7.582 1 96.12 33 ARG B CA 1
ATOM 1662 C C . ARG B 1 33 ? -1.47 19.922 7.371 1 96.12 33 ARG B C 1
ATOM 1664 O O . ARG B 1 33 ? -0.742 20.609 6.656 1 96.12 33 ARG B O 1
ATOM 1671 N N . ASP B 1 34 ? -2.469 20.297 8.094 1 92 34 ASP B N 1
ATOM 1672 C CA . ASP B 1 34 ? -2.9 21.688 8.008 1 92 34 ASP B CA 1
ATOM 1673 C C . ASP B 1 34 ? -1.846 22.625 8.594 1 92 34 ASP B C 1
ATOM 1675 O O . ASP B 1 34 ? -1.64 23.719 8.078 1 92 34 ASP B O 1
ATOM 1679 N N . ASN B 1 35 ? -1.099 22.188 9.586 1 92.5 35 ASN B N 1
ATOM 1680 C CA . ASN B 1 35 ? -0.148 23.062 10.266 1 92.5 35 ASN B CA 1
ATOM 1681 C C . ASN B 1 35 ? 1.241 22.969 9.641 1 92.5 35 ASN B C 1
ATOM 1683 O O . ASN B 1 35 ? 2.145 23.719 10.016 1 92.5 35 ASN B O 1
ATOM 1687 N N . VAL B 1 36 ? 1.478 21.984 8.789 1 93.75 36 VAL B N 1
ATOM 1688 C CA . VAL B 1 36 ? 2.717 21.875 8.023 1 93.75 36 VAL B CA 1
ATOM 1689 C C . VAL B 1 36 ? 2.525 22.469 6.633 1 93.75 36 VAL B C 1
ATOM 1691 O O . VAL B 1 36 ? 3.303 23.328 6.207 1 93.75 36 VAL B O 1
ATOM 1694 N N . ALA B 1 37 ? 1.553 22.078 5.918 1 94.06 37 ALA B N 1
ATOM 1695 C CA . ALA B 1 37 ? 1.029 22.672 4.691 1 94.06 37 ALA B CA 1
ATOM 1696 C C . ALA B 1 37 ? 2.123 22.797 3.635 1 94.06 37 ALA B C 1
ATOM 1698 O O . ALA B 1 37 ? 2.295 23.859 3.041 1 94.06 37 ALA B O 1
ATOM 1699 N N . LEU B 1 38 ? 2.914 21.781 3.461 1 95.62 38 LEU B N 1
ATOM 1700 C CA . LEU B 1 38 ? 3.873 21.703 2.367 1 95.62 38 LEU B CA 1
ATOM 1701 C C . LEU B 1 38 ? 3.41 20.703 1.311 1 95.62 38 LEU B C 1
ATOM 1703 O O . LEU B 1 38 ? 3.916 19.578 1.245 1 95.62 38 LEU B O 1
ATOM 1707 N N . LYS B 1 39 ? 2.51 21.188 0.446 1 96.75 39 LYS B N 1
ATOM 1708 C CA . LYS B 1 39 ? 1.757 20.344 -0.478 1 96.75 39 LYS B CA 1
ATOM 1709 C C . LYS B 1 39 ? 2.668 19.75 -1.551 1 96.75 39 LYS B C 1
ATOM 1711 O O . LYS B 1 39 ? 2.395 18.672 -2.08 1 96.75 39 LYS B O 1
ATOM 1716 N N . GLY B 1 40 ? 3.686 20.469 -1.933 1 97.44 40 GLY B N 1
ATOM 1717 C CA . GLY B 1 40 ? 4.648 19.922 -2.875 1 97.44 40 GLY B CA 1
ATOM 1718 C C . GLY B 1 40 ? 5.367 18.688 -2.348 1 97.44 40 GLY B C 1
ATOM 1719 O O . GLY B 1 40 ? 5.512 17.703 -3.062 1 97.44 40 GLY B O 1
ATOM 1720 N N . LEU B 1 41 ? 5.828 18.797 -1.104 1 97.88 41 LEU B N 1
ATOM 1721 C CA . LEU B 1 41 ? 6.461 17.656 -0.464 1 97.88 41 LEU B CA 1
ATOM 1722 C C . LEU B 1 41 ? 5.461 16.516 -0.279 1 97.88 41 LEU B C 1
ATOM 1724 O O . LEU B 1 41 ? 5.809 15.344 -0.463 1 97.88 41 LEU B O 1
ATOM 1728 N N . ALA B 1 42 ? 4.234 16.844 0.135 1 98.19 42 ALA B N 1
ATOM 1729 C CA . ALA B 1 42 ? 3.188 15.836 0.262 1 98.19 42 ALA B CA 1
ATOM 1730 C C . ALA B 1 42 ? 2.984 15.094 -1.053 1 98.19 42 ALA B C 1
ATOM 1732 O O . ALA B 1 42 ? 2.959 13.859 -1.076 1 98.19 42 ALA B O 1
ATOM 1733 N N . LYS B 1 43 ? 2.875 15.828 -2.082 1 98 43 LYS B N 1
ATOM 1734 C CA . LYS B 1 43 ? 2.701 15.242 -3.404 1 98 43 LYS B CA 1
ATOM 1735 C C . LYS B 1 43 ? 3.877 14.336 -3.762 1 98 43 LYS B C 1
ATOM 1737 O O . LYS B 1 43 ? 3.686 13.227 -4.254 1 98 43 LYS B O 1
ATOM 1742 N N . PHE B 1 44 ? 5.074 14.812 -3.547 1 97.81 44 PHE B N 1
ATOM 1743 C CA . PHE B 1 44 ? 6.285 14.062 -3.846 1 97.81 44 PHE B CA 1
ATOM 1744 C C . PHE B 1 44 ? 6.273 12.719 -3.127 1 97.81 44 PHE B C 1
ATOM 1746 O O . PHE B 1 44 ? 6.527 11.68 -3.74 1 97.81 44 PHE B O 1
ATOM 1753 N N . PHE B 1 45 ? 5.969 12.727 -1.831 1 98.44 45 PHE B N 1
ATOM 1754 C CA . PHE B 1 45 ? 6.047 11.5 -1.05 1 98.44 45 PHE B CA 1
ATOM 1755 C C . PHE B 1 45 ? 4.875 10.578 -1.37 1 98.44 45 PHE B C 1
ATOM 1757 O O . PHE B 1 45 ? 5.016 9.352 -1.333 1 98.44 45 PHE B O 1
ATOM 1764 N N . LYS B 1 46 ? 3.729 11.125 -1.682 1 98.44 46 LYS B N 1
ATOM 1765 C CA . LYS B 1 46 ? 2.613 10.312 -2.152 1 98.44 46 LYS B CA 1
ATOM 1766 C C . LYS B 1 46 ? 2.986 9.547 -3.418 1 98.44 46 LYS B C 1
ATOM 1768 O O . LYS B 1 46 ? 2.779 8.336 -3.5 1 98.44 46 LYS B O 1
ATOM 1773 N N . GLU B 1 47 ? 3.57 10.258 -4.355 1 97.94 47 GLU B N 1
ATOM 1774 C CA . GLU B 1 47 ? 3.982 9.648 -5.617 1 97.94 47 GLU B CA 1
ATOM 1775 C C . GLU B 1 47 ? 5.102 8.633 -5.402 1 97.94 47 GLU B C 1
ATOM 1777 O O . GLU B 1 47 ? 5.121 7.578 -6.035 1 97.94 47 GLU B O 1
ATOM 1782 N N . SER B 1 48 ? 6.023 9 -4.555 1 97.81 48 SER B N 1
ATOM 1783 C CA . SER B 1 48 ? 7.113 8.086 -4.238 1 97.81 48 SER B CA 1
ATOM 1784 C C . SER B 1 48 ? 6.586 6.801 -3.6 1 97.81 48 SER B C 1
ATOM 1786 O O . SER B 1 48 ? 7.074 5.707 -3.893 1 97.81 48 SER B O 1
ATOM 1788 N N . SER B 1 49 ? 5.605 6.961 -2.721 1 98.31 49 SER B N 1
ATOM 1789 C CA . SER B 1 49 ? 4.98 5.805 -2.08 1 98.31 49 SER B CA 1
ATOM 1790 C C . SER B 1 49 ? 4.363 4.867 -3.111 1 98.31 49 SER B C 1
ATOM 1792 O O . SER B 1 49 ? 4.566 3.654 -3.055 1 98.31 49 SER B O 1
ATOM 1794 N N . MET B 1 50 ? 3.67 5.406 -4.027 1 98.12 50 MET B N 1
ATOM 1795 C CA . MET B 1 50 ? 3.043 4.6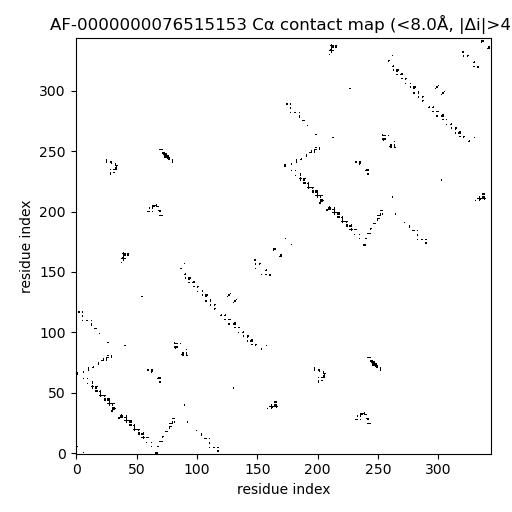13 -5.082 1 98.12 50 MET B CA 1
ATOM 1796 C C . MET B 1 50 ? 4.094 3.924 -5.941 1 98.12 50 MET B C 1
ATOM 1798 O O . MET B 1 50 ? 3.93 2.762 -6.316 1 98.12 50 MET B O 1
ATOM 1802 N N . GLU B 1 51 ? 5.141 4.594 -6.262 1 97.44 51 GLU B N 1
ATOM 1803 C CA . GLU B 1 51 ? 6.215 4.035 -7.074 1 97.44 51 GLU B CA 1
ATOM 1804 C C . GLU B 1 51 ? 6.836 2.812 -6.402 1 97.44 51 GLU B C 1
ATOM 1806 O O . GLU B 1 51 ? 7.039 1.78 -7.043 1 97.44 51 GLU B O 1
ATOM 1811 N N . GLU B 1 52 ? 7.121 2.943 -5.098 1 98.12 52 GLU B N 1
ATOM 1812 C CA . GLU B 1 52 ? 7.734 1.824 -4.387 1 98.12 52 GLU B CA 1
ATOM 1813 C C . GLU B 1 52 ? 6.781 0.636 -4.301 1 98.12 52 GLU B C 1
ATOM 1815 O O . GLU B 1 52 ? 7.211 -0.518 -4.355 1 98.12 52 GLU B O 1
ATOM 1820 N N . ARG B 1 53 ? 5.52 0.879 -4.117 1 98.25 53 ARG B N 1
ATOM 1821 C CA . ARG B 1 53 ? 4.547 -0.209 -4.137 1 98.25 53 ARG B CA 1
ATOM 1822 C C . ARG B 1 53 ? 4.539 -0.913 -5.488 1 98.25 53 ARG B C 1
ATOM 1824 O O . ARG B 1 53 ? 4.43 -2.139 -5.555 1 98.25 53 ARG B O 1
ATOM 1831 N N . GLN B 1 54 ? 4.629 -0.13 -6.527 1 97.94 54 GLN B N 1
ATOM 1832 C CA . GLN B 1 54 ? 4.691 -0.708 -7.867 1 97.94 54 GLN B CA 1
ATOM 1833 C C . GLN B 1 54 ? 5.938 -1.572 -8.039 1 97.94 54 GLN B C 1
ATOM 1835 O O . GLN B 1 54 ? 5.891 -2.611 -8.695 1 97.94 54 GLN B O 1
ATOM 1840 N N . HIS B 1 55 ? 7.086 -1.13 -7.488 1 98.25 55 HIS B N 1
ATOM 1841 C CA . HIS B 1 55 ? 8.289 -1.947 -7.52 1 98.25 55 HIS B CA 1
ATOM 1842 C C . HIS B 1 55 ? 8.062 -3.297 -6.852 1 98.25 55 HIS B C 1
ATOM 1844 O O . HIS B 1 55 ? 8.438 -4.336 -7.395 1 98.25 55 HIS B O 1
ATOM 1850 N N . ALA B 1 56 ? 7.422 -3.277 -5.695 1 98.5 56 ALA B N 1
ATOM 1851 C CA . ALA B 1 56 ? 7.094 -4.516 -4.996 1 98.5 56 ALA B CA 1
ATOM 1852 C C . ALA B 1 56 ? 6.227 -5.422 -5.863 1 98.5 56 ALA B C 1
ATOM 1854 O O . ALA B 1 56 ? 6.496 -6.621 -5.988 1 98.5 56 ALA B O 1
ATOM 1855 N N . GLU B 1 57 ? 5.258 -4.832 -6.457 1 98.44 57 GLU B N 1
ATOM 1856 C CA . GLU B 1 57 ? 4.32 -5.598 -7.273 1 98.44 57 GLU B CA 1
ATOM 1857 C C . GLU B 1 57 ? 5.016 -6.207 -8.492 1 98.44 57 GLU B C 1
ATOM 1859 O O . GLU B 1 57 ? 4.766 -7.363 -8.836 1 98.44 57 GLU B O 1
ATOM 1864 N N . MET B 1 58 ? 5.875 -5.438 -9.125 1 98.12 58 MET B N 1
ATOM 1865 C CA . MET B 1 58 ? 6.637 -5.953 -10.258 1 98.12 58 MET B CA 1
ATOM 1866 C C . MET B 1 58 ? 7.477 -7.156 -9.852 1 98.12 58 MET B C 1
ATOM 1868 O O . MET B 1 58 ? 7.57 -8.133 -10.594 1 98.12 58 MET B O 1
ATOM 1872 N N . MET B 1 59 ? 8.039 -7.102 -8.719 1 98.31 59 MET B N 1
ATOM 1873 C CA . MET B 1 59 ? 8.852 -8.211 -8.227 1 98.31 59 MET B CA 1
ATOM 1874 C C . MET B 1 59 ? 7.98 -9.414 -7.895 1 98.31 59 MET B C 1
ATOM 1876 O O . MET B 1 59 ? 8.383 -10.562 -8.125 1 98.31 59 MET B O 1
ATOM 1880 N N . MET B 1 60 ? 6.785 -9.141 -7.371 1 98.12 60 MET B N 1
ATOM 1881 C CA . MET B 1 60 ? 5.84 -10.227 -7.105 1 98.12 60 MET B CA 1
ATOM 1882 C C . MET B 1 60 ? 5.48 -10.961 -8.391 1 98.12 60 MET B C 1
ATOM 1884 O O . MET B 1 60 ? 5.492 -12.188 -8.43 1 98.12 60 MET B O 1
ATOM 1888 N N . GLU B 1 61 ? 5.211 -10.164 -9.375 1 97.56 61 GLU B N 1
ATOM 1889 C CA . GLU B 1 61 ? 4.848 -10.742 -10.664 1 97.56 61 GLU B CA 1
ATOM 1890 C C . GLU B 1 61 ? 6 -11.562 -11.242 1 97.56 61 GLU B C 1
ATOM 1892 O O . GLU B 1 61 ? 5.785 -12.656 -11.773 1 97.56 61 GLU B O 1
ATOM 1897 N N . TYR B 1 62 ? 7.227 -11.062 -11.156 1 97.25 62 TYR B N 1
ATOM 1898 C CA . TYR B 1 62 ? 8.406 -11.766 -11.664 1 97.25 62 TYR B CA 1
ATOM 1899 C C . TYR B 1 62 ? 8.617 -13.078 -10.914 1 97.25 62 TYR B C 1
ATOM 1901 O O . TYR B 1 62 ? 8.914 -14.102 -11.531 1 97.25 62 TYR B O 1
ATOM 1909 N N . GLN B 1 63 ? 8.5 -12.969 -9.609 1 96.62 63 GLN B N 1
ATOM 1910 C CA . GLN B 1 63 ? 8.656 -14.164 -8.781 1 96.62 63 GLN B CA 1
ATOM 1911 C C . GLN B 1 63 ? 7.672 -15.25 -9.188 1 96.62 63 GLN B C 1
ATOM 1913 O O . GLN B 1 63 ? 8.055 -16.406 -9.352 1 96.62 63 GLN B O 1
ATOM 1918 N N . ASN B 1 64 ? 6.43 -14.836 -9.375 1 96.25 64 ASN B N 1
ATOM 1919 C CA . ASN B 1 64 ? 5.398 -15.789 -9.789 1 96.25 64 ASN B CA 1
ATOM 1920 C C . ASN B 1 64 ? 5.676 -16.344 -11.18 1 96.25 64 ASN B C 1
ATOM 1922 O O . ASN B 1 64 ? 5.508 -17.547 -11.414 1 96.25 64 ASN B O 1
ATOM 1926 N N . LYS B 1 65 ? 6.113 -15.469 -12.055 1 94.62 65 LYS B N 1
ATOM 1927 C CA . LYS B 1 65 ? 6.422 -15.867 -13.422 1 94.62 65 LYS B CA 1
ATOM 1928 C C . LYS B 1 65 ? 7.516 -16.938 -13.445 1 94.62 65 LYS B C 1
ATOM 1930 O O . LYS B 1 65 ? 7.492 -17.828 -14.297 1 94.62 65 LYS B O 1
ATOM 1935 N N . ARG B 1 66 ? 8.398 -16.938 -12.469 1 93.81 66 ARG B N 1
ATOM 1936 C CA . ARG B 1 66 ? 9.539 -17.859 -12.438 1 93.81 66 ARG B CA 1
ATOM 1937 C C . ARG B 1 66 ? 9.242 -19.062 -11.562 1 93.81 66 ARG B C 1
ATOM 1939 O O . ARG B 1 66 ? 10.141 -19.859 -11.266 1 93.81 66 ARG B O 1
ATOM 1946 N N . GLY B 1 67 ? 8.039 -19.125 -11.062 1 93.88 67 GLY B N 1
ATOM 1947 C CA . GLY B 1 67 ? 7.617 -20.328 -10.344 1 93.88 67 GLY B CA 1
ATOM 1948 C C . GLY B 1 67 ? 7.848 -20.234 -8.852 1 93.88 67 GLY B C 1
ATOM 1949 O O . GLY B 1 67 ? 7.707 -21.219 -8.133 1 93.88 67 GLY B O 1
ATOM 1950 N N . GLY B 1 68 ? 8.242 -19 -8.359 1 94.38 68 GLY B N 1
ATOM 1951 C CA . GLY B 1 68 ? 8.43 -18.812 -6.93 1 94.38 68 GLY B CA 1
ATOM 1952 C C . GLY B 1 68 ? 7.145 -18.5 -6.191 1 94.38 68 GLY B C 1
ATOM 1953 O O . GLY B 1 68 ? 6.059 -18.578 -6.766 1 94.38 68 GLY B O 1
ATOM 1954 N N . ARG B 1 69 ? 7.34 -18.266 -4.859 1 95.06 69 ARG B N 1
ATOM 1955 C CA . ARG B 1 69 ? 6.215 -17.938 -3.986 1 95.06 69 ARG B CA 1
ATOM 1956 C C . ARG B 1 69 ? 6.453 -16.625 -3.25 1 95.06 69 ARG B C 1
ATOM 1958 O O . ARG B 1 69 ? 7.465 -16.469 -2.57 1 95.06 69 ARG B O 1
ATOM 1965 N N . VAL B 1 70 ? 5.504 -15.789 -3.416 1 97.25 70 VAL B N 1
ATOM 1966 C CA . VAL B 1 70 ? 5.586 -14.5 -2.744 1 97.25 70 VAL B CA 1
ATOM 1967 C C . VAL B 1 70 ? 5.176 -14.648 -1.281 1 97.25 70 VAL B C 1
ATOM 1969 O O . VAL B 1 70 ? 4.156 -15.273 -0.977 1 97.25 70 VAL B O 1
ATOM 1972 N N . GLN B 1 71 ? 5.965 -14.102 -0.433 1 96.75 71 GLN B N 1
ATOM 1973 C CA . GLN B 1 71 ? 5.668 -14.055 0.996 1 96.75 71 GLN B CA 1
ATOM 1974 C C . GLN B 1 71 ? 5.793 -12.641 1.543 1 96.75 71 GLN B C 1
ATOM 1976 O O . GLN B 1 71 ? 6.902 -12.109 1.668 1 96.75 71 GLN B O 1
ATOM 1981 N N . LEU B 1 72 ? 4.637 -12.094 1.846 1 97.56 72 LEU B N 1
ATOM 1982 C CA . LEU B 1 72 ? 4.648 -10.773 2.479 1 97.56 72 LEU B CA 1
ATOM 1983 C C . LEU B 1 72 ? 4.852 -10.898 3.984 1 97.56 72 LEU B C 1
ATOM 1985 O O . LEU B 1 72 ? 4.297 -11.797 4.617 1 97.56 72 LEU B O 1
ATOM 1989 N N . GLN B 1 73 ? 5.645 -9.977 4.539 1 97.5 73 GLN B N 1
ATOM 1990 C CA . GLN B 1 73 ? 6.008 -10.023 5.953 1 97.5 73 GLN B CA 1
ATOM 1991 C C . GLN B 1 73 ? 5.41 -8.844 6.715 1 97.5 73 GLN B C 1
ATOM 1993 O O . GLN B 1 73 ? 4.871 -7.914 6.105 1 97.5 73 GLN B O 1
ATOM 1998 N N . SER B 1 74 ? 5.5 -8.953 8.016 1 97.44 74 SER B N 1
ATOM 1999 C CA . SER B 1 74 ? 5.008 -7.863 8.852 1 97.44 74 SER B CA 1
ATOM 2000 C C . SER B 1 74 ? 5.758 -6.562 8.57 1 97.44 74 SER B C 1
ATOM 2002 O O . SER B 1 74 ? 6.938 -6.586 8.211 1 97.44 74 SER B O 1
ATOM 2004 N N . MET B 1 75 ? 5.062 -5.496 8.742 1 95.75 75 MET B N 1
ATOM 2005 C CA . MET B 1 75 ? 5.656 -4.168 8.609 1 95.75 75 MET B CA 1
ATOM 2006 C C . MET B 1 75 ? 5.609 -3.416 9.938 1 95.75 75 MET B C 1
ATOM 2008 O O . MET B 1 75 ? 4.602 -3.457 10.641 1 95.75 75 MET B O 1
ATOM 2012 N N . LEU B 1 76 ? 6.652 -2.777 10.203 1 93.81 76 LEU B N 1
ATOM 2013 C CA . LEU B 1 76 ? 6.738 -2.035 11.453 1 93.81 76 LEU B CA 1
ATOM 2014 C C . LEU B 1 76 ? 6.082 -0.665 11.32 1 93.81 76 LEU B C 1
ATOM 2016 O O . LEU B 1 76 ? 5.996 -0.12 10.219 1 93.81 76 LEU B O 1
ATOM 2020 N N . MET B 1 77 ? 5.711 -0.13 12.383 1 95.25 77 MET B N 1
ATOM 2021 C CA . MET B 1 77 ? 5.145 1.215 12.453 1 95.25 77 MET B CA 1
ATOM 2022 C C . MET B 1 77 ? 6.156 2.256 11.984 1 95.25 77 MET B C 1
ATOM 2024 O O . MET B 1 77 ? 7.27 2.324 12.508 1 95.25 77 MET B O 1
ATOM 2028 N N . PRO B 1 78 ? 5.766 2.984 10.969 1 95.31 78 PRO B N 1
ATOM 2029 C CA . PRO B 1 78 ? 6.684 4.047 10.547 1 95.31 78 PRO B CA 1
ATOM 2030 C C . PRO B 1 78 ? 6.648 5.258 11.477 1 95.31 78 PRO B C 1
ATOM 2032 O O . PRO B 1 78 ? 5.68 5.445 12.211 1 95.31 78 PRO B O 1
ATOM 2035 N N . PHE B 1 79 ? 7.73 6.031 11.375 1 92.62 79 PHE B N 1
ATOM 2036 C CA . PHE B 1 79 ? 7.711 7.328 12.047 1 92.62 79 PHE B CA 1
ATOM 2037 C C . PHE B 1 79 ? 6.605 8.211 11.477 1 92.62 79 PHE B C 1
ATOM 2039 O O . PHE B 1 79 ? 6.328 8.172 10.273 1 92.62 79 PHE B O 1
ATOM 2046 N N . SER B 1 80 ? 5.965 8.953 12.422 1 93 80 SER B N 1
ATOM 2047 C CA . SER B 1 80 ? 4.875 9.805 11.953 1 93 80 SER B CA 1
ATOM 2048 C C . SER B 1 80 ? 5.195 11.281 12.156 1 93 80 SER B C 1
ATOM 2050 O O . SER B 1 80 ? 4.445 12.148 11.711 1 93 80 SER B O 1
ATOM 2052 N N . GLU B 1 81 ? 6.25 11.523 12.859 1 95.88 81 GLU B N 1
ATOM 2053 C CA . GLU B 1 81 ? 6.648 12.906 13.133 1 95.88 81 GLU B CA 1
ATOM 2054 C C . GLU B 1 81 ? 8.016 13.219 12.523 1 95.88 81 GLU B C 1
ATOM 2056 O O . GLU B 1 81 ? 8.969 12.469 12.719 1 95.88 81 GLU B O 1
ATOM 2061 N N . PHE B 1 82 ? 8.039 14.352 11.82 1 95.06 82 PHE B N 1
ATOM 2062 C CA . PHE B 1 82 ? 9.266 14.68 11.102 1 95.06 82 PHE B CA 1
ATOM 2063 C C . PHE B 1 82 ? 9.711 16.109 11.406 1 95.06 82 PHE B C 1
ATOM 2065 O O . PHE B 1 82 ? 10.547 16.672 10.703 1 95.06 82 PHE B O 1
ATOM 2072 N N . ASP B 1 83 ? 9.117 16.609 12.406 1 92.94 83 ASP B N 1
ATOM 2073 C CA . ASP B 1 83 ? 9.578 17.906 12.891 1 92.94 83 ASP B CA 1
ATOM 2074 C C . ASP B 1 83 ? 11.016 17.828 13.414 1 92.94 83 ASP B C 1
ATOM 2076 O O . ASP B 1 83 ? 11.375 16.859 14.086 1 92.94 83 ASP B O 1
ATOM 2080 N N . HIS B 1 84 ? 11.82 18.75 12.945 1 92.62 84 HIS B N 1
ATOM 2081 C CA . HIS B 1 84 ? 13.227 18.797 13.328 1 92.62 84 HIS B CA 1
ATOM 2082 C C . HIS B 1 84 ? 13.688 20.234 13.523 1 92.62 84 HIS B C 1
ATOM 2084 O O . HIS B 1 84 ? 13.859 20.984 12.555 1 92.62 84 HIS B O 1
ATOM 2090 N N . SER B 1 85 ? 13.961 20.594 14.75 1 90.25 85 SER B N 1
ATOM 2091 C CA . SER B 1 85 ? 14.211 21.984 15.125 1 90.25 85 SER B CA 1
ATOM 2092 C C . SER B 1 85 ? 15.445 22.531 14.406 1 90.25 85 SER B C 1
ATOM 2094 O O . SER B 1 85 ? 15.438 23.672 13.945 1 90.25 85 SER B O 1
ATOM 2096 N N . GLU B 1 86 ? 16.484 21.812 14.258 1 90.69 86 GLU B N 1
ATOM 2097 C CA . GLU B 1 86 ? 17.75 22.297 13.703 1 90.69 86 GLU B CA 1
ATOM 2098 C C . GLU B 1 86 ? 17.703 22.297 12.18 1 90.69 86 GLU B C 1
ATOM 2100 O O . GLU B 1 86 ? 17.969 23.328 11.547 1 90.69 86 GLU B O 1
ATOM 2105 N N . LYS B 1 87 ? 17.219 21.234 11.547 1 90.62 87 LYS B N 1
ATOM 2106 C CA . LYS B 1 87 ? 17.297 21.062 10.094 1 90.62 87 LYS B CA 1
ATOM 2107 C C . LYS B 1 87 ? 16.016 21.547 9.414 1 90.62 87 LYS B C 1
ATOM 2109 O O . LYS B 1 87 ? 16.047 21.938 8.242 1 90.62 87 LYS B O 1
ATOM 2114 N N . GLY B 1 88 ? 14.938 21.547 10.148 1 93.25 88 GLY B N 1
ATOM 2115 C CA . GLY B 1 88 ? 13.625 21.703 9.539 1 93.25 88 GLY B CA 1
ATOM 2116 C C . GLY B 1 88 ? 13.039 20.391 9.047 1 93.25 88 GLY B C 1
ATOM 2117 O O . GLY B 1 88 ? 13.781 19.438 8.773 1 93.25 88 GLY B O 1
ATOM 2118 N N . ASP B 1 89 ? 11.742 20.312 8.898 1 94.75 89 ASP B N 1
ATOM 2119 C CA . ASP B 1 89 ? 11.039 19.094 8.555 1 94.75 89 ASP B CA 1
ATOM 2120 C C . ASP B 1 89 ? 11.383 18.641 7.137 1 94.75 89 ASP B C 1
ATOM 2122 O O . ASP B 1 89 ? 11.602 17.453 6.895 1 94.75 89 ASP B O 1
ATOM 2126 N N . ALA B 1 90 ? 11.477 19.594 6.199 1 96.12 90 ALA B N 1
ATOM 2127 C CA . ALA B 1 90 ? 11.688 19.25 4.797 1 96.12 90 ALA B CA 1
ATOM 2128 C C . ALA B 1 90 ? 13.047 18.594 4.594 1 96.12 90 ALA B C 1
ATOM 2130 O O . ALA B 1 90 ? 13.141 17.516 3.996 1 96.12 90 ALA B O 1
ATOM 2131 N N . LEU B 1 91 ? 14.078 19.266 5.074 1 96.44 91 LEU B N 1
ATOM 2132 C CA . LEU B 1 91 ? 15.422 18.719 4.922 1 96.44 91 LEU B CA 1
ATOM 2133 C C . LEU B 1 91 ? 15.562 17.391 5.664 1 96.44 91 LEU B C 1
ATOM 2135 O O . LEU B 1 91 ? 16.141 16.438 5.133 1 96.44 91 LEU B O 1
ATOM 2139 N N . TYR B 1 92 ? 15.055 17.297 6.84 1 97 92 TYR B N 1
ATOM 2140 C CA . TYR B 1 92 ? 15.117 16.062 7.621 1 97 92 TYR B CA 1
ATOM 2141 C C . TYR B 1 92 ? 14.461 14.914 6.875 1 97 92 TYR B C 1
ATOM 2143 O O . TYR B 1 92 ? 15.047 13.836 6.75 1 97 92 TYR B O 1
ATOM 2151 N N . ALA B 1 93 ? 13.25 15.117 6.398 1 97.25 93 ALA B N 1
ATOM 2152 C CA . ALA B 1 93 ? 12.5 14.094 5.676 1 97.25 93 ALA B CA 1
ATOM 2153 C C . ALA B 1 93 ? 13.234 13.672 4.402 1 97.25 93 ALA B C 1
ATOM 2155 O O . ALA B 1 93 ? 13.297 12.484 4.082 1 97.25 93 ALA B O 1
ATOM 2156 N N . MET B 1 94 ? 13.781 14.641 3.688 1 97.5 94 MET B N 1
ATOM 2157 C CA . MET B 1 94 ? 14.469 14.336 2.438 1 97.5 94 MET B CA 1
ATOM 2158 C C . MET B 1 94 ? 15.766 13.578 2.701 1 97.5 94 MET B C 1
ATOM 2160 O O . MET B 1 94 ? 16.141 12.695 1.923 1 97.5 94 MET B O 1
ATOM 2164 N N . GLU B 1 95 ? 16.422 13.898 3.752 1 97.81 95 GLU B N 1
ATOM 2165 C CA . GLU B 1 95 ? 17.609 13.141 4.117 1 97.81 95 GLU B CA 1
ATOM 2166 C C . GLU B 1 95 ? 17.266 11.703 4.496 1 97.81 95 GLU B C 1
ATOM 2168 O O . GLU B 1 95 ? 18.016 10.773 4.172 1 97.81 95 GLU B O 1
ATOM 2173 N N . LEU B 1 96 ? 16.219 11.57 5.246 1 97.56 96 LEU B N 1
ATOM 2174 C CA . LEU B 1 96 ? 15.742 10.234 5.562 1 97.56 96 LEU B CA 1
ATOM 2175 C C . LEU B 1 96 ? 15.422 9.453 4.293 1 97.56 96 LEU B C 1
ATOM 2177 O O . LEU B 1 96 ? 15.82 8.297 4.152 1 97.56 96 LEU B O 1
ATOM 2181 N N . ALA B 1 97 ? 14.711 10.102 3.375 1 97.88 97 ALA B N 1
ATOM 2182 C CA . ALA B 1 97 ? 14.398 9.477 2.096 1 97.88 97 ALA B CA 1
ATOM 2183 C C . ALA B 1 97 ? 15.664 9.062 1.356 1 97.88 97 ALA B C 1
ATOM 2185 O O . ALA B 1 97 ? 15.734 7.957 0.808 1 97.88 97 ALA B O 1
ATOM 2186 N N . LEU B 1 98 ? 16.625 9.938 1.356 1 97.88 98 LEU B N 1
ATOM 2187 C CA . LEU B 1 98 ? 17.906 9.641 0.698 1 97.88 98 LEU B CA 1
ATOM 2188 C C . LEU B 1 98 ? 18.562 8.414 1.319 1 97.88 98 LEU B C 1
ATOM 2190 O O . LEU B 1 98 ? 19.047 7.539 0.604 1 97.88 98 LEU B O 1
ATOM 2194 N N . SER B 1 99 ? 18.547 8.375 2.637 1 98 99 SER B N 1
ATOM 2195 C CA . SER B 1 99 ? 19.125 7.23 3.338 1 98 99 SER B CA 1
ATOM 2196 C C . SER B 1 99 ? 18.391 5.941 2.984 1 98 99 SER B C 1
ATOM 2198 O O . SER B 1 99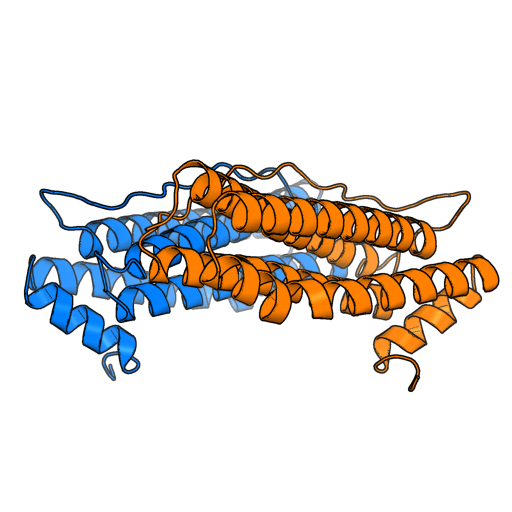 ? 19.016 4.906 2.762 1 98 99 SER B O 1
ATOM 2200 N N . LEU B 1 100 ? 17.078 5.988 2.947 1 97.25 100 LEU B N 1
ATOM 2201 C CA . LEU B 1 100 ? 16.266 4.828 2.594 1 97.25 100 LEU B CA 1
ATOM 2202 C C . LEU B 1 100 ? 16.562 4.371 1.169 1 97.25 100 LEU B C 1
ATOM 2204 O O . LEU B 1 100 ? 16.688 3.172 0.909 1 97.25 100 LEU B O 1
ATOM 2208 N N . GLU B 1 101 ? 16.641 5.34 0.288 1 97.44 101 GLU B N 1
ATOM 2209 C CA . GLU B 1 101 ? 16.938 5.012 -1.104 1 97.44 101 GLU B CA 1
ATOM 2210 C C . GLU B 1 101 ? 18.312 4.375 -1.245 1 97.44 101 GLU B C 1
ATOM 2212 O O . GLU B 1 101 ? 18.5 3.445 -2.033 1 97.44 101 GLU B O 1
ATOM 2217 N N . ARG B 1 102 ? 19.312 4.871 -0.545 1 97.25 102 ARG B N 1
ATOM 2218 C CA . ARG B 1 102 ? 20.656 4.309 -0.58 1 97.25 102 ARG B CA 1
ATOM 2219 C C . ARG B 1 102 ? 20.688 2.891 -0.019 1 97.25 102 ARG B C 1
ATOM 2221 O O . ARG B 1 102 ? 21.328 2.004 -0.581 1 97.25 102 ARG B O 1
ATOM 2228 N N . LEU B 1 103 ? 19.984 2.719 1.06 1 97.06 103 LEU B N 1
ATOM 2229 C CA . LEU B 1 103 ? 19.875 1.383 1.636 1 97.06 103 LEU B CA 1
ATOM 2230 C C . LEU B 1 103 ? 19.188 0.429 0.665 1 97.06 103 LEU B C 1
ATOM 2232 O O . LEU B 1 103 ? 19.625 -0.707 0.484 1 97.06 103 LEU B O 1
ATOM 2236 N N . ASN B 1 104 ? 18.078 0.899 0.08 1 96.75 104 ASN B N 1
ATOM 2237 C CA . ASN B 1 104 ? 17.391 0.098 -0.922 1 96.75 104 ASN B CA 1
ATOM 2238 C C . ASN B 1 104 ? 18.312 -0.276 -2.078 1 96.75 104 ASN B C 1
ATOM 2240 O O . ASN B 1 104 ? 18.312 -1.425 -2.525 1 96.75 104 ASN B O 1
ATOM 2244 N N . ASN B 1 105 ? 19.094 0.691 -2.52 1 96.75 105 ASN B N 1
ATOM 2245 C CA . ASN B 1 105 ? 20.062 0.44 -3.59 1 96.75 105 ASN B CA 1
ATOM 2246 C C . ASN B 1 105 ? 21.078 -0.622 -3.189 1 96.75 105 ASN B C 1
ATOM 2248 O O . ASN B 1 105 ? 21.406 -1.508 -3.982 1 96.75 105 ASN B O 1
ATOM 2252 N N . GLU B 1 106 ? 21.594 -0.514 -2.035 1 97.75 106 GLU B N 1
ATOM 2253 C CA . GLU B 1 106 ? 22.547 -1.503 -1.537 1 97.75 106 GLU B CA 1
ATOM 2254 C C . GLU B 1 106 ? 21.938 -2.9 -1.524 1 97.75 106 GLU B C 1
ATOM 2256 O O . GLU B 1 106 ? 22.578 -3.871 -1.926 1 97.75 106 GLU B O 1
ATOM 2261 N N . LYS B 1 107 ? 20.734 -2.977 -1.122 1 97.94 107 LYS B N 1
ATOM 2262 C CA . LYS B 1 107 ? 20.047 -4.262 -1.081 1 97.94 107 LYS B CA 1
ATOM 2263 C C . LYS B 1 107 ? 19.828 -4.816 -2.486 1 97.94 107 LYS B C 1
ATOM 2265 O O . LYS B 1 107 ? 19.984 -6.02 -2.713 1 97.94 107 LYS B O 1
ATOM 2270 N N . LEU B 1 108 ? 19.484 -3.951 -3.406 1 98 108 LEU B N 1
ATOM 2271 C CA . LEU B 1 108 ? 19.297 -4.355 -4.797 1 98 108 LEU B CA 1
ATOM 2272 C C . LEU B 1 108 ? 20.609 -4.852 -5.391 1 98 108 LEU B C 1
ATOM 2274 O O . LEU B 1 108 ? 20.625 -5.84 -6.133 1 98 108 LEU B O 1
ATOM 2278 N N . LEU B 1 109 ? 21.688 -4.145 -5.047 1 97.75 109 LEU B N 1
ATOM 2279 C CA . LEU B 1 109 ? 23 -4.562 -5.535 1 97.75 109 LEU B CA 1
ATOM 2280 C C . LEU B 1 109 ? 23.391 -5.914 -4.949 1 97.75 109 LEU B C 1
ATOM 2282 O O . LEU B 1 109 ? 23.969 -6.754 -5.648 1 97.75 109 LEU B O 1
ATOM 2286 N N . ASN B 1 110 ? 23.094 -6.102 -3.684 1 97.94 110 ASN B N 1
ATOM 2287 C CA . ASN B 1 110 ? 23.344 -7.398 -3.062 1 97.94 110 ASN B CA 1
ATOM 2288 C C . ASN B 1 110 ? 22.516 -8.5 -3.723 1 97.94 110 ASN B C 1
ATOM 2290 O O . ASN B 1 110 ? 23.016 -9.609 -3.934 1 97.94 110 ASN B O 1
ATOM 2294 N N . LEU B 1 111 ? 21.312 -8.195 -4.027 1 97.69 111 LEU B N 1
ATOM 2295 C CA . LEU B 1 111 ? 20.438 -9.133 -4.723 1 97.69 111 LEU B CA 1
ATOM 2296 C C . LEU B 1 111 ? 21 -9.469 -6.102 1 97.69 111 LEU B C 1
ATOM 2298 O O . LEU B 1 111 ? 20.984 -10.633 -6.512 1 97.69 111 LEU B O 1
ATOM 2302 N N . HIS B 1 112 ? 21.469 -8.484 -6.762 1 97.56 112 HIS B N 1
ATOM 2303 C CA . HIS B 1 112 ? 22.094 -8.648 -8.062 1 97.56 112 HIS B CA 1
ATOM 2304 C C . HIS B 1 112 ? 23.328 -9.547 -7.973 1 97.56 112 HIS B C 1
ATOM 2306 O O . HIS B 1 112 ? 23.516 -10.453 -8.789 1 97.56 112 HIS B O 1
ATOM 2312 N N . SER B 1 113 ? 24.156 -9.32 -7 1 97.88 113 SER B N 1
ATOM 2313 C CA . SER B 1 113 ? 25.359 -10.125 -6.785 1 97.88 113 SER B CA 1
ATOM 2314 C C . SER B 1 113 ? 25 -11.578 -6.516 1 97.88 113 SER B C 1
ATOM 2316 O O . SER B 1 113 ? 25.641 -12.492 -7.066 1 97.88 113 SER B O 1
ATOM 2318 N N . LEU B 1 114 ? 24.031 -11.766 -5.668 1 97.38 114 LEU B N 1
ATOM 2319 C CA . LEU B 1 114 ? 23.578 -13.117 -5.359 1 97.38 114 LEU B CA 1
ATOM 2320 C C . LEU B 1 114 ? 23.094 -13.828 -6.621 1 97.38 114 LEU B C 1
ATOM 2322 O O . LEU B 1 114 ? 23.422 -15 -6.836 1 97.38 114 LEU B O 1
ATOM 2326 N N . ALA B 1 115 ? 22.328 -13.148 -7.453 1 96.81 115 ALA B N 1
ATOM 2327 C CA . ALA B 1 115 ? 21.844 -13.711 -8.711 1 96.81 115 ALA B CA 1
ATOM 2328 C C . ALA B 1 115 ? 23 -14.094 -9.625 1 96.81 115 ALA B C 1
ATOM 2330 O O . ALA B 1 115 ? 22.984 -15.164 -10.242 1 96.81 115 ALA B O 1
ATOM 2331 N N . ASN B 1 116 ? 23.969 -13.195 -9.672 1 96.75 116 ASN B N 1
ATOM 2332 C CA . ASN B 1 116 ? 25.156 -13.445 -10.492 1 96.75 116 ASN B CA 1
ATOM 2333 C C . ASN B 1 116 ? 25.938 -14.656 -9.984 1 96.75 116 ASN B C 1
ATOM 2335 O O . ASN B 1 116 ? 26.375 -15.5 -10.773 1 96.75 116 ASN B O 1
ATOM 2339 N N . GLU B 1 117 ? 26.125 -14.758 -8.695 1 96.69 117 GLU B N 1
ATOM 2340 C CA . GLU B 1 117 ? 26.844 -15.859 -8.078 1 96.69 117 GLU B CA 1
ATOM 2341 C C . GLU B 1 117 ? 26.156 -17.188 -8.352 1 96.69 117 GLU B C 1
ATOM 2343 O O . GLU B 1 117 ? 26.812 -18.234 -8.414 1 96.69 117 GLU B O 1
ATOM 2348 N N . ASN B 1 118 ? 24.859 -17.141 -8.555 1 95.75 118 ASN B N 1
ATOM 2349 C CA . ASN B 1 118 ? 24.078 -18.344 -8.828 1 95.75 118 ASN B CA 1
ATOM 2350 C C . ASN B 1 118 ? 23.859 -18.547 -10.328 1 95.75 118 ASN B C 1
ATOM 2352 O O . ASN B 1 118 ? 23.062 -19.391 -10.742 1 95.75 118 ASN B O 1
ATOM 2356 N N . ASN B 1 119 ? 24.484 -17.766 -11.156 1 94.62 119 ASN B N 1
ATOM 2357 C CA . ASN B 1 119 ? 24.422 -17.812 -12.609 1 94.62 119 ASN B CA 1
ATOM 2358 C C . ASN B 1 119 ? 22.984 -17.703 -13.117 1 94.62 119 ASN B C 1
ATOM 2360 O O . ASN B 1 119 ? 22.594 -18.406 -14.055 1 94.62 119 ASN B O 1
ATOM 2364 N N . ASP B 1 120 ? 22.219 -16.922 -12.398 1 95.06 120 ASP B N 1
ATOM 2365 C CA . ASP B 1 120 ? 20.844 -16.656 -12.82 1 95.06 120 ASP B CA 1
ATOM 2366 C C . ASP B 1 120 ? 20.781 -15.445 -13.758 1 95.06 120 ASP B C 1
ATOM 2368 O O . ASP B 1 120 ? 20.422 -14.344 -13.336 1 95.06 120 ASP B O 1
ATOM 2372 N N . VAL B 1 121 ? 21.031 -15.594 -15.008 1 95.19 121 VAL B N 1
ATOM 2373 C CA . VAL B 1 121 ? 21.219 -14.539 -15.992 1 95.19 121 VAL B CA 1
ATOM 2374 C C . VAL B 1 121 ? 19.922 -13.773 -16.203 1 95.19 121 VAL B C 1
ATOM 2376 O O . VAL B 1 121 ? 19.938 -12.562 -16.422 1 95.19 121 VAL B O 1
ATOM 2379 N N . GLN B 1 122 ? 18.875 -14.492 -16.141 1 95 122 GLN B N 1
ATOM 2380 C CA . GLN B 1 122 ? 17.578 -13.844 -16.328 1 95 122 GLN B CA 1
ATOM 2381 C C . GLN B 1 122 ? 17.266 -12.898 -15.164 1 95 122 GLN B C 1
ATOM 2383 O O . GLN B 1 122 ? 16.766 -11.797 -15.375 1 95 122 GLN B O 1
ATOM 2388 N N . PHE B 1 123 ? 17.531 -13.375 -13.992 1 96.62 123 PHE B N 1
ATOM 2389 C CA . PHE B 1 123 ? 17.312 -12.555 -12.805 1 96.62 123 PHE B CA 1
ATOM 2390 C C . PHE B 1 123 ? 18.203 -11.328 -12.82 1 96.62 123 PHE B C 1
ATOM 2392 O O . PHE B 1 123 ? 17.766 -10.219 -12.508 1 96.62 123 PHE B O 1
ATOM 2399 N N . VAL B 1 124 ? 19.469 -11.461 -13.18 1 97.19 124 VAL B N 1
ATOM 2400 C CA . VAL B 1 124 ? 20.406 -10.352 -13.305 1 97.19 124 VAL B CA 1
ATOM 2401 C C . VAL B 1 124 ? 19.875 -9.32 -14.289 1 97.19 124 VAL B C 1
ATOM 2403 O O . VAL B 1 124 ? 19.859 -8.125 -13.992 1 97.19 124 VAL B O 1
ATOM 2406 N N . ASP B 1 125 ? 19.406 -9.773 -15.398 1 96.94 125 ASP B N 1
ATOM 2407 C CA . ASP B 1 125 ? 18.859 -8.883 -16.438 1 96.94 125 ASP B CA 1
ATOM 2408 C C . ASP B 1 125 ? 17.641 -8.125 -15.93 1 96.94 125 ASP B C 1
ATOM 2410 O O . ASP B 1 125 ? 17.5 -6.926 -16.172 1 96.94 125 ASP B O 1
ATOM 2414 N N . PHE B 1 126 ? 16.812 -8.828 -15.203 1 97.62 126 PHE B N 1
ATOM 2415 C CA . PHE B 1 126 ? 15.609 -8.219 -14.633 1 97.62 126 PHE B CA 1
ATOM 2416 C C . PHE B 1 126 ? 15.969 -7.094 -13.68 1 97.62 126 PHE B C 1
ATOM 2418 O O . PHE B 1 126 ? 15.422 -5.996 -13.766 1 97.62 126 PHE B O 1
ATOM 2425 N N . LEU B 1 127 ? 16.859 -7.32 -12.797 1 97.88 127 LEU B N 1
ATOM 2426 C CA . LEU B 1 127 ? 17.266 -6.332 -11.805 1 97.88 127 LEU B CA 1
ATOM 2427 C C . LEU B 1 127 ? 17.922 -5.125 -12.469 1 97.88 127 LEU B C 1
ATOM 2429 O O . LEU B 1 127 ? 17.641 -3.982 -12.094 1 97.88 127 LEU B O 1
ATOM 2433 N N . GLU B 1 128 ? 18.75 -5.348 -13.445 1 97 128 GLU B N 1
ATOM 2434 C CA . GLU B 1 128 ? 19.453 -4.266 -14.141 1 97 128 GLU B CA 1
ATOM 2435 C C . GLU B 1 128 ? 18.484 -3.398 -14.93 1 97 128 GLU B C 1
ATOM 2437 O O . GLU B 1 128 ? 18.516 -2.17 -14.836 1 97 128 GLU B O 1
ATOM 2442 N N . SER B 1 129 ? 17.547 -4.016 -15.602 1 96.25 129 SER B N 1
ATOM 2443 C CA . SER B 1 129 ? 16.688 -3.316 -16.547 1 96.25 129 SER B CA 1
ATOM 2444 C C . SER B 1 129 ? 15.531 -2.615 -15.828 1 96.25 129 SER B C 1
ATOM 2446 O O . SER B 1 129 ? 15.18 -1.484 -16.172 1 96.25 129 SER B O 1
ATOM 2448 N N . GLU B 1 130 ? 15.062 -3.244 -14.82 1 96.31 130 GLU B N 1
ATOM 2449 C CA . GLU B 1 130 ? 13.812 -2.742 -14.25 1 96.31 130 GLU B CA 1
ATOM 2450 C C . GLU B 1 130 ? 14.078 -1.935 -12.984 1 96.31 130 GLU B C 1
ATOM 2452 O O . GLU B 1 130 ? 13.258 -1.103 -12.586 1 96.31 130 GLU B O 1
ATOM 2457 N N . PHE B 1 131 ? 15.25 -2.102 -12.367 1 97.06 131 PHE B N 1
ATOM 2458 C CA . PHE B 1 131 ? 15.367 -1.509 -11.039 1 97.06 131 PHE B CA 1
ATOM 2459 C C . PHE B 1 131 ? 16.656 -0.694 -10.914 1 97.06 131 PHE B C 1
ATOM 2461 O O . PHE B 1 131 ? 16.609 0.473 -10.523 1 97.06 131 PHE B O 1
ATOM 2468 N N . LEU B 1 132 ? 17.797 -1.184 -11.336 1 95.94 132 LEU B N 1
ATOM 2469 C CA . LEU B 1 132 ? 19.078 -0.571 -11 1 95.94 132 LEU B CA 1
ATOM 2470 C C . LEU B 1 132 ? 19.266 0.741 -11.758 1 95.94 132 LEU B C 1
ATOM 2472 O O . LEU B 1 132 ? 19.766 1.722 -11.195 1 95.94 132 LEU B O 1
ATOM 2476 N N . VAL B 1 133 ? 18.828 0.821 -12.953 1 92.25 133 VAL B N 1
ATOM 2477 C CA . VAL B 1 133 ? 18.969 2.049 -13.734 1 92.25 133 VAL B CA 1
ATOM 2478 C C . VAL B 1 133 ? 18.094 3.143 -13.125 1 92.25 133 VAL B C 1
ATOM 2480 O O . VAL B 1 133 ? 18.562 4.262 -12.891 1 92.25 133 VAL B O 1
ATOM 2483 N N . GLY B 1 134 ? 16.891 2.811 -12.797 1 92.88 134 GLY B N 1
ATOM 2484 C CA . GLY B 1 134 ? 15.969 3.764 -12.203 1 92.88 134 GLY B CA 1
ATOM 2485 C C . GLY B 1 134 ? 16.375 4.195 -10.805 1 92.88 134 GLY B C 1
ATOM 2486 O O . GLY B 1 134 ? 16.188 5.355 -10.43 1 92.88 134 GLY B O 1
ATOM 2487 N N . GLN B 1 135 ? 16.984 3.277 -10.133 1 94.62 135 GLN B N 1
ATOM 2488 C CA . GLN B 1 135 ? 17.375 3.557 -8.75 1 94.62 135 GLN B CA 1
ATOM 2489 C C . GLN B 1 135 ? 18.453 4.633 -8.695 1 94.62 135 GLN B C 1
ATOM 2491 O O . GLN B 1 135 ? 18.438 5.492 -7.812 1 94.62 135 GLN B O 1
ATOM 2496 N N . VAL B 1 136 ? 19.391 4.641 -9.633 1 93.19 136 VAL B N 1
ATOM 2497 C CA . VAL B 1 136 ? 20.469 5.625 -9.672 1 93.19 136 VAL B CA 1
ATOM 2498 C C . VAL B 1 136 ? 19.891 7.012 -9.945 1 93.19 136 VAL B C 1
ATOM 2500 O O . VAL B 1 136 ? 20.297 7.996 -9.32 1 93.19 136 VAL B O 1
ATOM 2503 N N . GLU B 1 137 ? 18.953 7.082 -10.805 1 93.81 137 GLU B N 1
ATOM 2504 C CA . GLU B 1 137 ? 18.297 8.352 -11.125 1 93.81 137 GLU B CA 1
ATOM 2505 C C . GLU B 1 137 ? 17.516 8.891 -9.93 1 93.81 137 GLU B C 1
ATOM 2507 O O . GLU B 1 137 ? 17.531 10.094 -9.672 1 93.81 137 GLU B O 1
ATOM 2512 N N . ASP B 1 138 ? 16.875 7.996 -9.273 1 94.56 138 ASP B N 1
ATOM 2513 C CA . ASP B 1 138 ? 16.094 8.391 -8.102 1 94.56 138 ASP B CA 1
ATOM 2514 C C . ASP B 1 138 ? 17 8.938 -7 1 94.56 138 ASP B C 1
ATOM 2516 O O . ASP B 1 138 ? 16.688 9.961 -6.383 1 94.56 138 ASP B O 1
ATOM 2520 N N . ILE B 1 139 ? 18.094 8.273 -6.75 1 96.5 139 ILE B N 1
ATOM 2521 C CA . ILE B 1 139 ? 19.047 8.703 -5.723 1 96.5 139 ILE B CA 1
ATOM 2522 C C . ILE B 1 139 ? 19.609 10.07 -6.086 1 96.5 139 ILE B C 1
ATOM 2524 O O . ILE B 1 139 ? 19.734 10.953 -5.227 1 96.5 139 ILE B O 1
ATOM 2528 N N . LYS B 1 140 ? 19.938 10.273 -7.348 1 96.25 140 LYS B N 1
ATOM 2529 C CA . LYS B 1 140 ? 20.453 11.57 -7.793 1 96.25 140 LYS B CA 1
ATOM 2530 C C . LYS B 1 140 ? 19.422 12.68 -7.543 1 96.25 140 LYS B C 1
ATOM 2532 O O . LYS B 1 140 ? 19.766 13.742 -7.02 1 96.25 140 LYS B O 1
ATOM 2537 N N . LYS B 1 141 ? 18.234 12.375 -7.922 1 95.69 141 LYS B N 1
ATOM 2538 C CA . LYS B 1 141 ? 17.141 13.344 -7.758 1 95.69 141 LYS B CA 1
ATOM 2539 C C . LYS B 1 141 ? 17 13.758 -6.297 1 95.69 141 LYS B C 1
ATOM 2541 O O . LYS B 1 141 ? 16.984 14.953 -5.984 1 95.69 141 LYS B O 1
ATOM 2546 N N . ILE B 1 142 ? 16.953 12.812 -5.426 1 97.19 142 ILE B N 1
ATOM 2547 C CA . ILE B 1 142 ? 16.75 13.109 -4.012 1 97.19 142 ILE B CA 1
ATOM 2548 C C . ILE B 1 142 ? 17.984 13.797 -3.445 1 97.19 142 ILE B C 1
ATOM 2550 O O . ILE B 1 142 ? 17.875 14.68 -2.594 1 97.19 142 ILE B O 1
ATOM 2554 N N . SER B 1 143 ? 19.156 13.352 -3.906 1 97.31 143 SER B N 1
ATOM 2555 C CA . SER B 1 143 ? 20.391 14.008 -3.5 1 97.31 143 SER B CA 1
ATOM 2556 C C . SER B 1 143 ? 20.391 15.484 -3.871 1 97.31 143 SER B C 1
ATOM 2558 O O . SER B 1 143 ? 20.828 16.328 -3.084 1 97.31 143 SER B O 1
ATOM 2560 N N . GLU B 1 144 ? 19.938 15.781 -5.023 1 96.38 144 GLU B N 1
ATOM 2561 C CA . GLU B 1 144 ? 19.828 17.172 -5.465 1 96.38 144 GLU B CA 1
ATOM 2562 C C . GLU B 1 144 ? 18.844 17.953 -4.609 1 96.38 144 GLU B C 1
ATOM 2564 O O . GLU B 1 144 ? 19.078 19.125 -4.285 1 96.38 144 GLU B O 1
ATOM 2569 N N . TYR B 1 145 ? 17.75 17.359 -4.266 1 95.75 145 TYR B N 1
ATOM 2570 C CA . TYR B 1 145 ? 16.766 18.016 -3.4 1 95.75 145 TYR B CA 1
ATOM 2571 C C . TYR B 1 145 ? 17.359 18.328 -2.037 1 95.75 145 TYR B C 1
ATOM 2573 O O . TYR B 1 145 ? 17.156 19.422 -1.504 1 95.75 145 TYR B O 1
ATOM 2581 N N . VAL B 1 146 ? 18.141 17.375 -1.522 1 96.75 146 VAL B N 1
ATOM 2582 C CA . VAL B 1 146 ? 18.797 17.594 -0.239 1 96.75 146 VAL B CA 1
ATOM 2583 C C . VAL B 1 146 ? 19.781 18.75 -0.342 1 96.75 146 VAL B C 1
ATOM 2585 O O . VAL B 1 146 ? 19.797 19.625 0.528 1 96.75 146 VAL B O 1
ATOM 2588 N N . ALA B 1 147 ? 20.547 18.781 -1.406 1 95.75 147 ALA B N 1
ATOM 2589 C CA . ALA B 1 147 ? 21.516 19.859 -1.612 1 95.75 147 ALA B CA 1
ATOM 2590 C C . ALA B 1 147 ? 20.812 21.203 -1.71 1 95.75 147 ALA B C 1
ATOM 2592 O O . ALA B 1 147 ? 21.25 22.188 -1.116 1 95.75 147 ALA B O 1
ATOM 2593 N N . GLN B 1 148 ? 19.734 21.219 -2.436 1 93.75 148 GLN B N 1
ATOM 2594 C CA . GLN B 1 148 ? 18.953 22.453 -2.6 1 93.75 148 GLN B CA 1
ATOM 2595 C C . GLN B 1 148 ? 18.391 22.922 -1.268 1 93.75 148 GLN B C 1
ATOM 2597 O O . GLN B 1 148 ? 18.484 24.109 -0.927 1 93.75 148 GLN B O 1
ATOM 2602 N N . LEU B 1 149 ? 17.875 22.047 -0.493 1 95.19 149 LEU B N 1
ATOM 2603 C CA . LEU B 1 149 ? 17.266 22.391 0.79 1 95.19 149 LEU B CA 1
ATOM 2604 C C . LEU B 1 149 ? 18.328 22.875 1.775 1 95.19 149 LEU B C 1
ATOM 2606 O O . LEU B 1 149 ? 18.078 23.781 2.568 1 95.19 149 LEU B O 1
ATOM 2610 N N . ARG B 1 150 ? 19.516 22.25 1.689 1 93.44 150 ARG B N 1
ATOM 2611 C CA . ARG B 1 150 ? 20.609 22.688 2.539 1 93.44 150 ARG B CA 1
ATOM 2612 C C . ARG B 1 150 ? 21.031 24.109 2.199 1 93.44 150 ARG B C 1
ATOM 2614 O O . ARG B 1 150 ? 21.328 24.906 3.092 1 93.44 150 ARG B O 1
ATOM 2621 N N . ARG B 1 151 ? 20.984 24.375 0.95 1 89.88 151 ARG B N 1
ATOM 2622 C CA . ARG B 1 151 ? 21.391 25.703 0.479 1 89.88 151 ARG B CA 1
ATOM 2623 C C . ARG B 1 151 ? 20.344 26.75 0.835 1 89.88 151 ARG B C 1
ATOM 2625 O O . ARG B 1 151 ? 20.688 27.859 1.245 1 89.88 151 ARG B O 1
ATOM 2632 N N . MET B 1 152 ? 19.109 26.422 0.717 1 87.62 152 MET B N 1
ATOM 2633 C CA . MET B 1 152 ? 18 27.359 0.903 1 87.62 152 MET B CA 1
ATOM 2634 C C . MET B 1 152 ? 17.781 27.656 2.383 1 87.62 152 MET B C 1
ATOM 2636 O O . MET B 1 152 ? 17.328 28.734 2.746 1 87.62 152 MET B O 1
ATOM 2640 N N . GLY B 1 153 ? 18.188 26.734 3.24 1 81.5 153 GLY B N 1
ATOM 2641 C CA . GLY B 1 153 ? 17.922 26.891 4.664 1 81.5 153 GLY B CA 1
ATOM 2642 C C . GLY B 1 153 ? 16.453 26.75 5.02 1 81.5 153 GLY B C 1
ATOM 2643 O O . GLY B 1 153 ? 15.656 26.266 4.215 1 81.5 153 GLY B O 1
ATOM 2644 N N . LYS B 1 154 ? 16.125 27.188 6.297 1 81.44 154 LYS B N 1
ATOM 2645 C CA . LYS B 1 154 ? 14.75 27.062 6.789 1 81.44 154 LYS B CA 1
ATOM 2646 C C . LYS B 1 154 ? 13.906 28.266 6.367 1 81.44 154 LYS B C 1
ATOM 2648 O O . LYS B 1 154 ? 14.43 29.234 5.801 1 81.44 154 LYS B O 1
ATOM 2653 N N . GLY B 1 155 ? 12.602 28.188 6.438 1 83.5 155 GLY B N 1
ATOM 2654 C CA . GLY B 1 155 ? 11.734 29.328 6.188 1 83.5 155 GLY B CA 1
ATOM 2655 C C . GLY B 1 155 ? 11.336 29.469 4.73 1 83.5 155 GLY B C 1
ATOM 2656 O O . GLY B 1 155 ? 10.883 28.5 4.109 1 83.5 155 GLY B O 1
ATOM 2657 N N . HIS B 1 156 ? 11.609 30.578 4.18 1 85.19 156 HIS B N 1
ATOM 2658 C CA . HIS B 1 156 ? 11.117 30.922 2.852 1 85.19 156 HIS B CA 1
ATOM 2659 C C . HIS B 1 156 ? 11.695 30 1.787 1 85.19 156 HIS B C 1
ATOM 2661 O O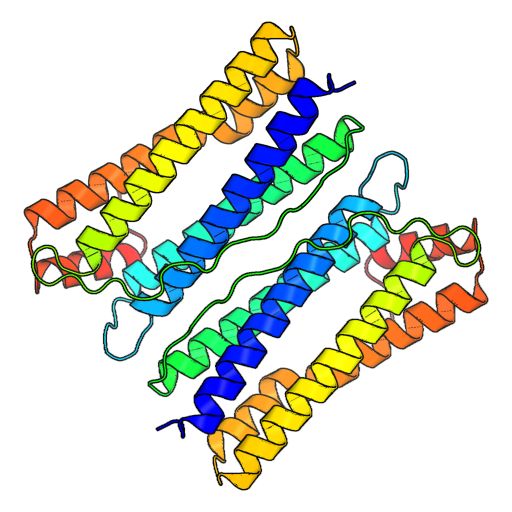 . HIS B 1 156 ? 11.008 29.672 0.817 1 85.19 156 HIS B O 1
ATOM 2667 N N . GLY B 1 157 ? 12.867 29.578 1.95 1 86.88 157 GLY B N 1
ATOM 2668 C CA . GLY B 1 157 ? 13.484 28.656 1.005 1 86.88 157 GLY B CA 1
ATOM 2669 C C . GLY B 1 157 ? 12.742 27.344 0.874 1 86.88 157 GLY B C 1
ATOM 2670 O O . GLY B 1 157 ? 12.57 26.828 -0.233 1 86.88 157 GLY B O 1
ATOM 2671 N N . VAL B 1 158 ? 12.266 26.859 1.924 1 90.56 158 VAL B N 1
ATOM 2672 C CA . VAL B 1 158 ? 11.523 25.609 1.929 1 90.56 158 VAL B CA 1
ATOM 2673 C C . VAL B 1 158 ? 10.203 25.781 1.182 1 90.56 158 VAL B C 1
ATOM 2675 O O . VAL B 1 158 ? 9.773 24.891 0.451 1 90.56 158 VAL B O 1
ATOM 2678 N N . TRP B 1 159 ? 9.602 26.906 1.402 1 90.31 159 TRP B N 1
ATOM 2679 C CA . TRP B 1 159 ? 8.352 27.188 0.708 1 90.31 159 TRP B CA 1
ATOM 2680 C C . TRP B 1 159 ? 8.555 27.203 -0.803 1 90.31 159 TRP B C 1
ATOM 2682 O O . TRP B 1 159 ? 7.762 26.625 -1.549 1 90.31 159 TRP B O 1
ATOM 2692 N N . HIS B 1 160 ? 9.617 27.875 -1.222 1 90.75 160 HIS B N 1
ATOM 2693 C CA . HIS B 1 160 ? 9.922 27.922 -2.648 1 90.75 160 HIS B CA 1
ATOM 2694 C C . HIS B 1 160 ? 10.18 26.516 -3.199 1 90.75 160 HIS B C 1
ATOM 2696 O O . HIS B 1 160 ? 9.695 26.172 -4.277 1 90.75 160 HIS B O 1
ATOM 2702 N N . PHE B 1 161 ? 10.953 25.828 -2.482 1 93.56 161 PHE B N 1
ATOM 2703 C CA . PHE B 1 161 ? 11.219 24.438 -2.846 1 93.56 161 PHE B CA 1
ATOM 2704 C C . PHE B 1 161 ? 9.93 23.656 -2.969 1 93.56 161 PHE B C 1
ATOM 2706 O O . PHE B 1 161 ? 9.742 22.891 -3.924 1 93.56 161 PHE B O 1
ATOM 2713 N N . ASP B 1 162 ? 9.047 23.844 -2.086 1 95.06 162 ASP B N 1
ATOM 2714 C CA . ASP B 1 162 ? 7.754 23.172 -2.057 1 95.06 162 ASP B CA 1
ATOM 2715 C C . ASP B 1 162 ? 6.922 23.531 -3.285 1 95.06 162 ASP B C 1
ATOM 2717 O O . ASP B 1 162 ? 6.277 22.672 -3.881 1 95.06 162 ASP B O 1
ATOM 2721 N N . GLN B 1 163 ? 6.961 24.75 -3.691 1 93.25 163 GLN B N 1
ATOM 2722 C CA . GLN B 1 163 ? 6.234 25.203 -4.871 1 93.25 163 GLN B CA 1
ATOM 2723 C C . GLN B 1 163 ? 6.797 24.562 -6.141 1 93.25 163 GLN B C 1
ATOM 2725 O O . GLN B 1 163 ? 6.043 24.219 -7.051 1 93.25 163 GLN B O 1
ATOM 2730 N N . MET B 1 164 ? 8.07 24.422 -6.105 1 91.12 164 MET B N 1
ATOM 2731 C CA . MET B 1 164 ? 8.719 23.766 -7.238 1 91.12 164 MET B CA 1
ATOM 2732 C C . MET B 1 164 ? 8.242 22.328 -7.375 1 91.12 164 MET B C 1
ATOM 2734 O O . MET B 1 164 ? 7.926 21.875 -8.477 1 91.12 164 MET B O 1
ATOM 2738 N N . LEU B 1 165 ? 8.164 21.656 -6.289 1 93.31 165 LEU B N 1
ATOM 2739 C CA . LEU B 1 165 ? 7.711 20.266 -6.301 1 93.31 165 LEU B CA 1
ATOM 2740 C C . LEU B 1 165 ? 6.254 20.172 -6.742 1 93.31 165 LEU B C 1
ATOM 2742 O O . LEU B 1 165 ? 5.871 19.25 -7.465 1 93.31 165 LEU B O 1
ATOM 2746 N N . LEU B 1 166 ? 5.383 21.078 -6.227 1 92.31 166 LEU B N 1
ATOM 2747 C CA . LEU B 1 166 ? 3.951 21.078 -6.496 1 92.31 166 LEU B CA 1
ATOM 2748 C C . LEU B 1 166 ? 3.674 21.297 -7.98 1 92.31 166 LEU B C 1
ATOM 2750 O O . LEU B 1 166 ? 2.781 20.672 -8.555 1 92.31 166 LEU B O 1
ATOM 2754 N N . ASN B 1 167 ? 4.273 22.203 -8.625 1 87.44 167 ASN B N 1
ATOM 2755 C CA . ASN B 1 167 ? 4.051 22.594 -10.008 1 87.44 167 ASN B CA 1
ATOM 2756 C C . ASN B 1 167 ? 4.852 21.734 -10.977 1 87.44 167 ASN B C 1
ATOM 2758 O O . ASN B 1 167 ? 4.91 22.016 -12.172 1 87.44 167 ASN B O 1
ATOM 2762 N N . GLY B 1 168 ? 5.156 20.547 -10.484 1 75.5 168 GLY B N 1
ATOM 2763 C CA . GLY B 1 168 ? 5.809 19.594 -11.367 1 75.5 168 GLY B CA 1
ATOM 2764 C C . GLY B 1 168 ? 7.285 19.875 -11.57 1 75.5 168 GLY B C 1
ATOM 2765 O O . GLY B 1 168 ? 7.645 20.812 -12.289 1 75.5 168 GLY B O 1
ATOM 2766 N N . GLY B 1 169 ? 8.266 19.828 -10.734 1 52.5 169 GLY B N 1
ATOM 2767 C CA . GLY B 1 169 ? 9.695 20.031 -10.594 1 52.5 169 GLY B CA 1
ATOM 2768 C C . GLY B 1 169 ? 10.305 20.812 -11.742 1 52.5 169 GLY B C 1
ATOM 2769 O O . GLY B 1 169 ? 9.656 21.031 -12.766 1 52.5 169 GLY B O 1
ATOM 2770 N N . VAL B 1 170 ? 11.688 21.375 -11.438 1 42.75 170 VAL B N 1
ATOM 2771 C CA . VAL B 1 170 ? 12.695 22.062 -12.242 1 42.75 170 VAL B CA 1
ATOM 2772 C C . VAL B 1 170 ? 12.852 21.359 -13.586 1 42.75 170 VAL B C 1
ATOM 2774 O O . VAL B 1 170 ? 13.047 20.141 -13.641 1 42.75 170 VAL B O 1
ATOM 2777 N N . ALA B 1 171 ? 12.133 21.766 -14.633 1 35.66 171 ALA B N 1
ATOM 2778 C CA . ALA B 1 171 ? 12.859 21.422 -15.852 1 35.66 171 ALA B CA 1
ATOM 2779 C C . ALA B 1 171 ? 14.359 21.344 -15.594 1 35.66 171 ALA B C 1
ATOM 2781 O O . ALA B 1 171 ? 14.969 22.312 -15.125 1 35.66 171 ALA B O 1
ATOM 2782 N N . ALA B 1 172 ? 14.938 20.062 -15.188 1 31.61 172 ALA B N 1
ATOM 2783 C CA . ALA B 1 172 ? 16.391 20.016 -15.375 1 31.61 172 ALA B CA 1
ATOM 2784 C C . ALA B 1 172 ? 16.781 20.516 -16.766 1 31.61 172 ALA B C 1
ATOM 2786 O O . ALA B 1 172 ? 16.094 20.234 -17.75 1 31.61 172 ALA B O 1
#

Organism: Glycine soja (NCBI:txid3848)

pLDDT: mean 93.92, std 9.54, range [25.86, 98.62]

Foldseek 3Di:
DDDPVLLVLLLVLLQLLLQLLVQLQLQLVQCVDPVNVLNLSNVVSPVSSVVSNVVSVVSCVVCVVVPHDHDHDDHDDHDNDQADDQLGSQLSVLVVNLVSLVVSLVSLVVSLVVCVVVVVVVSNCCSVPPPNVVSVVVSVVSVVLNVQSVVQGDDPSSNVSSVQSVVPHDPD/DDDPVLLVLLLVLLQLLLQLLVQLQLQLVQCVDPVNVLNLSNVVSPVSSVVSNVVSVVSCVVCVVVPHDHDHDDHDDHDNDQADDQLGSQLSVLVVNLVSLVVSLVSLVVSLVVCVVVVVVVVNCCSVVPPNVVSVVVSVVSVVLNVQSVVQGDDPSSSVSSVQSVVPHPPD